Protein AF-A0A944GF96-F1 (afdb_monomer_lite)

Radius of gyration: 19.58 Å; chains: 1; bounding box: 43×41×51 Å

Sequence (207 aa):
MNHLYTIFARFFSYLFNFGPRLTFYYIVYPRFGGRKAIFRRHEEIKRYIKINFSSVLNKYKDAVYPESQSFDNRKIWVCWLQGEANMPDIVRTCYNSVKANANGREVVLITNENVEKYISIPKFIKDKVNNGKMSRTHLADYIRISLLKNYGGLWIDATVLVTDKINIDCKLPFFSIKQKPDSIHFVSQYRWAVWILGCSPQIGKIL

Secondary structure (DSSP, 8-state):
--HHHHHHHHHHHHHHHHHHHHHIIIIIGGGTSHHHHHHHHHHHHHHHHHHHTHHHHHHHHTPPPPPPPP-TTSPEEEE-TT-GGG--HHHHHHHHHHHHTSTT--EEEE-TTTGGGT-PPPHHHHHHHHTTSS-HHHHHHHHHHHHHHHH-EEEE-TT----S-----TTSSEEE-------SSSTTTTS--TTEEEEPPPSS---

Foldseek 3Di:
DDPVVVLVVVLVVCCVPPNDVLSCLVRPCCVPVPQVSLVSNLVVVVVSCCVPVVVVCVVCVPDDAPQFDFQLQFEEEEEDQQDQVPDDPLLVQQLVQCVVQQQNHHYDYDYVVCLVVQDDDDPVNVVCPVVVVDDVVNVVVVSLVRNCQAGFAKYAYSNDHHDHHPDDPRSDQKDFQADQQPGSNDSCSRGGDSNIMTGGYRDDDPD

pLDDT: mean 89.4, std 11.59, range [32.47, 98.69]

Structure (mmCIF, N/CA/C/O backbone):
data_AF-A0A944GF96-F1
#
_entry.id   AF-A0A944GF96-F1
#
loop_
_atom_site.group_PDB
_atom_site.id
_atom_site.type_symbol
_atom_site.label_atom_id
_atom_site.label_alt_id
_atom_site.label_comp_id
_atom_site.label_asym_id
_atom_site.label_entity_id
_atom_site.label_seq_id
_atom_site.pdbx_PDB_ins_code
_atom_site.Cartn_x
_atom_site.Cartn_y
_atom_site.Cartn_z
_atom_site.occupancy
_atom_site.B_iso_or_equiv
_atom_site.auth_seq_id
_atom_site.auth_comp_id
_atom_site.auth_asym_id
_atom_site.auth_atom_id
_atom_site.pdbx_PDB_model_num
ATOM 1 N N . MET A 1 1 ? -4.627 -10.769 -29.136 1.00 52.91 1 MET A N 1
ATOM 2 C CA . MET A 1 1 ? -3.526 -9.776 -29.080 1.00 52.91 1 MET A CA 1
ATOM 3 C C . MET A 1 1 ? -2.226 -10.542 -28.823 1.00 52.91 1 MET A C 1
ATOM 5 O O . MET A 1 1 ? -2.184 -11.308 -27.871 1.00 52.91 1 MET A O 1
ATOM 9 N N . ASN A 1 2 ? -1.240 -10.463 -29.721 1.00 72.00 2 ASN A N 1
ATOM 10 C CA . ASN A 1 2 ? -0.130 -11.427 -29.811 1.00 72.00 2 ASN A CA 1
ATOM 11 C C . ASN A 1 2 ? 0.907 -11.233 -28.677 1.00 72.00 2 ASN A C 1
ATOM 13 O O . ASN A 1 2 ? 1.386 -10.119 -28.483 1.00 72.00 2 ASN A O 1
ATOM 17 N N . HIS A 1 3 ? 1.268 -12.292 -27.940 1.00 69.56 3 HIS A N 1
ATOM 18 C CA . HIS A 1 3 ? 2.145 -12.240 -26.749 1.00 69.56 3 HIS A CA 1
ATOM 19 C C . HIS A 1 3 ? 3.511 -11.573 -27.014 1.00 69.56 3 HIS A C 1
ATOM 21 O O . HIS A 1 3 ? 4.062 -10.876 -26.159 1.00 69.56 3 HIS A O 1
ATOM 27 N N . LEU A 1 4 ? 4.037 -11.743 -28.229 1.00 68.81 4 LEU A N 1
ATOM 28 C CA . LEU A 1 4 ? 5.276 -11.114 -28.687 1.00 68.81 4 LEU A CA 1
ATOM 29 C C . LEU A 1 4 ? 5.153 -9.587 -28.766 1.00 68.81 4 LEU A C 1
ATOM 31 O O . LEU A 1 4 ? 6.032 -8.880 -28.276 1.00 68.81 4 LEU A O 1
ATOM 35 N N . TYR A 1 5 ? 4.041 -9.070 -29.295 1.00 73.25 5 TYR A N 1
ATOM 36 C CA . TYR A 1 5 ? 3.793 -7.628 -29.394 1.00 73.25 5 TYR A CA 1
ATOM 37 C C . TYR A 1 5 ? 3.792 -6.967 -28.011 1.00 73.25 5 TYR A C 1
ATOM 39 O O . TYR A 1 5 ? 4.415 -5.926 -27.808 1.00 73.25 5 TYR A O 1
ATOM 47 N N . THR A 1 6 ? 3.173 -7.616 -27.023 1.00 77.62 6 THR A N 1
ATOM 48 C CA . THR A 1 6 ? 3.138 -7.135 -25.637 1.00 77.62 6 THR A CA 1
ATOM 49 C C . THR A 1 6 ? 4.528 -7.082 -25.008 1.00 77.62 6 THR A C 1
ATOM 51 O O . THR A 1 6 ? 4.826 -6.155 -24.258 1.00 77.62 6 THR A O 1
ATOM 54 N N . ILE A 1 7 ? 5.406 -8.040 -25.321 1.00 78.56 7 ILE A N 1
ATOM 55 C CA . ILE A 1 7 ? 6.796 -8.035 -24.846 1.00 78.56 7 ILE A CA 1
ATOM 56 C C . ILE A 1 7 ? 7.592 -6.894 -25.484 1.00 78.56 7 ILE A C 1
ATOM 58 O O . ILE A 1 7 ? 8.290 -6.182 -24.759 1.00 78.56 7 ILE A O 1
ATOM 62 N N . PHE A 1 8 ? 7.482 -6.705 -26.802 1.00 86.38 8 PHE A N 1
ATOM 63 C CA . PHE A 1 8 ? 8.191 -5.644 -27.522 1.00 86.38 8 PHE A CA 1
ATOM 64 C C . PHE A 1 8 ? 7.747 -4.252 -27.069 1.00 86.38 8 PHE A C 1
ATOM 66 O O . PHE A 1 8 ? 8.589 -3.432 -26.703 1.00 86.38 8 PHE A O 1
ATOM 73 N N . ALA A 1 9 ? 6.437 -4.007 -26.986 1.00 87.81 9 ALA A N 1
ATOM 74 C CA . ALA A 1 9 ? 5.898 -2.746 -26.483 1.00 87.81 9 ALA A CA 1
ATOM 75 C C . ALA A 1 9 ? 6.390 -2.453 -25.055 1.00 87.81 9 ALA A C 1
ATOM 77 O O . ALA A 1 9 ? 6.833 -1.344 -24.748 1.00 87.81 9 ALA A O 1
ATOM 78 N N . ARG A 1 10 ? 6.400 -3.472 -24.184 1.00 87.56 10 ARG A N 1
ATOM 79 C CA . ARG A 1 10 ? 6.904 -3.334 -22.812 1.00 87.56 10 ARG A CA 1
ATOM 80 C C . ARG A 1 10 ? 8.409 -3.069 -22.777 1.00 87.56 10 ARG A C 1
ATOM 82 O O . ARG A 1 10 ? 8.852 -2.283 -21.947 1.00 87.56 10 ARG A O 1
ATOM 89 N N . PHE A 1 11 ? 9.189 -3.682 -23.667 1.00 92.88 11 PHE A N 1
ATOM 90 C CA . PHE A 1 11 ? 10.627 -3.432 -23.774 1.00 92.88 11 PHE A CA 1
ATOM 91 C C . PHE A 1 11 ? 10.923 -1.975 -24.125 1.00 92.88 11 PHE A C 1
ATOM 93 O O . PHE A 1 11 ? 11.641 -1.316 -23.377 1.00 92.88 11 PHE A O 1
ATOM 100 N N . PHE A 1 12 ? 10.328 -1.450 -25.199 1.00 93.69 12 PHE A N 1
ATOM 101 C CA . PHE A 1 12 ? 10.554 -0.063 -25.615 1.00 93.69 12 PHE A CA 1
ATOM 102 C C . PHE A 1 12 ? 10.031 0.944 -24.591 1.00 93.69 12 PHE A C 1
ATOM 104 O O . PHE A 1 12 ? 10.714 1.921 -24.293 1.00 93.69 12 PHE A O 1
ATOM 111 N N . SER A 1 13 ? 8.880 0.666 -23.971 1.00 90.94 13 SER A N 1
ATOM 112 C CA . SER A 1 13 ? 8.372 1.483 -22.867 1.00 90.94 13 SER A CA 1
ATOM 113 C C . SER A 1 13 ? 9.373 1.551 -21.712 1.00 90.94 13 SER A C 1
ATOM 115 O O . SER A 1 13 ? 9.634 2.632 -21.190 1.00 90.94 13 SER A O 1
ATOM 117 N N . TYR A 1 14 ? 9.951 0.424 -21.291 1.00 93.19 14 TYR A N 1
ATOM 118 C CA . TYR A 1 14 ? 10.939 0.431 -20.211 1.00 93.19 14 TYR A CA 1
ATOM 119 C C . TYR A 1 14 ? 12.246 1.097 -20.634 1.00 93.19 14 TYR A C 1
ATOM 121 O O . TYR A 1 14 ? 12.814 1.856 -19.851 1.00 93.19 14 TYR A O 1
ATOM 129 N N . LEU A 1 15 ? 12.690 0.862 -21.870 1.00 95.69 15 LEU A N 1
ATOM 130 C CA . LEU A 1 15 ? 13.901 1.464 -22.414 1.00 95.69 15 LEU A CA 1
ATOM 131 C C . LEU A 1 15 ? 13.812 2.990 -22.385 1.00 95.69 15 LEU A C 1
ATOM 133 O O . LEU A 1 15 ? 14.731 3.638 -21.893 1.00 95.69 15 LEU A O 1
ATOM 137 N N . PHE A 1 16 ? 12.685 3.537 -22.841 1.00 94.12 16 PHE A N 1
ATOM 138 C CA . PHE A 1 16 ? 12.440 4.974 -22.871 1.00 94.12 16 PHE A CA 1
ATOM 139 C C . PHE A 1 16 ? 12.355 5.590 -21.466 1.00 94.12 16 PHE A C 1
ATOM 141 O O . PHE A 1 16 ? 12.923 6.647 -21.224 1.00 94.12 16 PHE A O 1
ATOM 148 N N . ASN A 1 17 ? 11.681 4.925 -20.520 1.00 91.25 17 ASN A N 1
ATOM 149 C CA . ASN A 1 17 ? 11.436 5.493 -19.187 1.00 91.25 17 ASN A CA 1
ATOM 150 C C . ASN A 1 17 ? 12.574 5.256 -18.178 1.00 91.25 17 ASN A C 1
ATOM 152 O O . ASN A 1 17 ? 12.763 6.048 -17.257 1.00 91.25 17 ASN A O 1
ATOM 156 N N . PHE A 1 18 ? 13.318 4.156 -18.310 1.00 94.31 18 PHE A N 1
ATOM 157 C CA . PHE A 1 18 ? 14.277 3.700 -17.295 1.00 94.31 18 PHE A CA 1
ATOM 158 C C . PHE A 1 18 ? 15.693 3.459 -17.831 1.00 94.31 18 PHE A C 1
ATOM 160 O O . PHE A 1 18 ? 16.602 3.127 -17.062 1.00 94.31 18 PHE A O 1
ATOM 167 N N . GLY A 1 19 ? 15.894 3.615 -19.138 1.00 94.88 19 GLY A N 1
ATOM 168 C CA . GLY A 1 19 ? 17.176 3.423 -19.797 1.00 94.88 19 GLY A CA 1
ATOM 169 C C . GLY A 1 19 ? 17.546 1.951 -20.034 1.00 94.88 19 GLY A C 1
ATOM 170 O O . GLY A 1 19 ? 16.895 1.020 -19.536 1.00 94.88 19 GLY A O 1
ATOM 171 N N . PRO A 1 20 ? 18.625 1.711 -20.798 1.00 95.44 20 PRO A N 1
ATOM 172 C CA . PRO A 1 20 ? 18.971 0.381 -21.300 1.00 95.44 20 PRO A CA 1
ATOM 173 C C . PRO A 1 20 ? 19.364 -0.593 -20.191 1.00 95.44 20 PRO A C 1
ATOM 175 O O . PRO A 1 20 ? 18.980 -1.762 -20.224 1.00 95.44 20 PRO A O 1
ATOM 178 N N . ARG A 1 21 ? 20.078 -0.116 -19.164 1.00 94.81 21 ARG A N 1
ATOM 179 C CA . ARG A 1 21 ? 20.578 -0.974 -18.086 1.00 94.81 21 ARG A CA 1
ATOM 180 C C . ARG A 1 21 ? 19.447 -1.593 -17.266 1.00 94.81 21 ARG A C 1
ATOM 182 O O . ARG A 1 21 ? 19.406 -2.813 -17.131 1.00 94.81 21 ARG A O 1
ATOM 189 N N . LEU A 1 22 ? 18.524 -0.783 -16.733 1.00 94.94 22 LEU A N 1
ATOM 190 C CA . LEU A 1 22 ? 17.418 -1.328 -15.935 1.00 94.94 22 LEU A CA 1
ATOM 191 C C . LEU A 1 22 ? 16.506 -2.201 -16.803 1.00 94.94 22 LEU A C 1
ATOM 193 O O . LEU A 1 22 ? 16.085 -3.270 -16.368 1.00 94.94 22 LEU A O 1
ATOM 197 N N . THR A 1 23 ? 16.277 -1.795 -18.051 1.00 95.81 23 THR A N 1
ATOM 198 C CA . THR A 1 23 ? 15.483 -2.561 -19.018 1.00 95.81 23 THR A CA 1
ATOM 199 C C . THR A 1 23 ? 16.062 -3.950 -19.267 1.00 95.81 23 THR A C 1
ATOM 201 O O . THR A 1 23 ? 15.327 -4.938 -19.201 1.00 95.81 23 THR A O 1
ATOM 204 N N . PHE A 1 24 ? 17.377 -4.060 -19.470 1.00 95.19 24 PHE A N 1
ATOM 205 C CA . PHE A 1 24 ? 18.043 -5.348 -19.644 1.00 95.19 24 PHE A CA 1
ATOM 206 C C . PHE A 1 24 ? 17.831 -6.265 -18.433 1.00 95.19 24 PHE A C 1
ATOM 208 O O . PHE A 1 24 ? 17.344 -7.385 -18.584 1.00 95.19 24 PHE A O 1
ATOM 215 N N . TYR A 1 25 ? 18.126 -5.790 -17.221 1.00 95.25 25 TYR A N 1
ATOM 216 C CA . TYR A 1 25 ? 18.026 -6.623 -16.018 1.00 95.25 25 TYR A CA 1
ATOM 217 C C . TYR A 1 25 ? 16.584 -6.917 -15.582 1.00 95.25 25 TYR A C 1
ATOM 219 O O . TYR A 1 25 ? 16.346 -7.919 -14.908 1.00 95.25 25 TYR A O 1
ATOM 227 N N . TYR A 1 26 ? 15.619 -6.078 -15.962 1.00 92.31 26 TYR A N 1
ATOM 228 C CA . TYR A 1 26 ? 14.211 -6.266 -15.617 1.00 92.31 26 TYR A CA 1
ATOM 229 C C . TYR A 1 26 ? 13.452 -7.128 -16.628 1.00 92.31 26 TYR A C 1
ATOM 231 O O . TYR A 1 26 ? 12.606 -7.932 -16.240 1.00 92.31 26 TYR A O 1
ATOM 239 N N . ILE A 1 27 ? 13.731 -6.963 -17.923 1.00 91.88 27 ILE A N 1
ATOM 240 C CA . ILE A 1 27 ? 12.990 -7.627 -18.998 1.00 91.88 27 ILE A CA 1
ATOM 241 C C . ILE A 1 27 ? 13.806 -8.774 -19.587 1.00 91.88 27 ILE A C 1
ATOM 243 O O . ILE A 1 27 ? 13.294 -9.883 -19.698 1.00 91.88 27 ILE A O 1
ATOM 247 N N . VAL A 1 28 ? 15.058 -8.542 -19.968 1.00 92.44 28 VAL A N 1
ATOM 248 C CA . VAL A 1 28 ? 15.834 -9.493 -20.781 1.00 92.44 28 VAL A CA 1
ATOM 249 C C . VAL A 1 28 ? 16.464 -10.590 -19.920 1.00 92.44 28 VAL A C 1
ATOM 251 O O . VAL A 1 28 ? 16.159 -11.765 -20.112 1.00 92.44 28 VAL A O 1
ATOM 254 N N . TYR A 1 29 ? 17.270 -10.220 -18.923 1.00 94.25 29 TYR A N 1
ATOM 255 C CA . TYR A 1 29 ? 18.046 -11.159 -18.105 1.00 94.25 29 TYR A CA 1
ATOM 256 C C . TYR A 1 29 ? 17.214 -12.248 -17.392 1.00 94.25 29 TYR A C 1
ATOM 258 O O . TYR A 1 29 ? 17.667 -13.394 -17.353 1.00 94.25 29 TYR A O 1
ATOM 266 N N . PRO A 1 30 ? 15.986 -11.983 -16.887 1.00 91.50 30 PRO A N 1
ATOM 267 C CA . PRO A 1 30 ? 15.149 -13.016 -16.269 1.00 91.50 30 PRO A CA 1
ATOM 268 C C . PRO A 1 30 ? 14.782 -14.192 -17.175 1.00 91.50 30 PRO A C 1
ATOM 270 O O . PRO A 1 30 ? 14.393 -15.233 -16.658 1.00 91.50 30 PRO A O 1
ATOM 273 N N . ARG A 1 31 ? 14.918 -14.056 -18.501 1.00 89.94 31 ARG A N 1
ATOM 274 C CA . ARG A 1 31 ? 14.595 -15.128 -19.453 1.00 89.94 31 ARG A CA 1
ATOM 275 C C . ARG A 1 31 ? 15.637 -16.246 -19.510 1.00 89.94 31 ARG A C 1
ATOM 277 O O . ARG A 1 31 ? 15.301 -17.340 -19.936 1.00 89.94 31 ARG A O 1
ATOM 284 N N . PHE A 1 32 ? 16.875 -15.985 -19.087 1.00 92.75 32 PHE A N 1
ATOM 285 C CA . PHE A 1 32 ? 17.972 -16.963 -19.155 1.00 92.75 32 PHE A CA 1
ATOM 286 C C . PHE A 1 32 ? 18.889 -16.973 -17.920 1.00 92.75 32 PHE A C 1
ATOM 288 O O . PHE A 1 32 ? 19.693 -17.882 -17.757 1.00 92.75 32 PHE A O 1
ATOM 295 N N . GLY A 1 33 ? 18.788 -15.996 -17.012 1.00 87.06 33 GLY A N 1
ATOM 296 C CA . GLY A 1 33 ? 19.681 -15.879 -15.850 1.00 87.06 33 GLY A CA 1
ATOM 297 C C . GLY A 1 33 ? 19.268 -16.674 -14.602 1.00 87.06 33 GLY A C 1
ATOM 298 O O . GLY A 1 33 ? 19.908 -16.533 -13.554 1.00 87.06 33 GLY A O 1
ATOM 299 N N . GLY A 1 34 ? 18.198 -17.475 -14.671 1.00 88.19 34 GLY A N 1
ATOM 300 C CA . GLY A 1 34 ? 17.719 -18.319 -13.568 1.00 88.19 34 GLY A CA 1
ATOM 301 C C . GLY A 1 34 ? 17.540 -17.561 -12.243 1.00 88.19 34 GLY A C 1
ATOM 302 O O . GLY A 1 34 ? 17.124 -16.402 -12.217 1.00 88.19 34 GLY A O 1
ATOM 303 N N . ARG A 1 35 ? 17.905 -18.186 -11.112 1.00 85.38 35 ARG A N 1
ATOM 304 C CA . ARG A 1 35 ? 17.803 -17.556 -9.775 1.00 85.38 35 ARG A CA 1
ATOM 305 C C . ARG A 1 35 ? 18.656 -16.286 -9.635 1.00 85.38 35 ARG A C 1
ATOM 307 O O . ARG A 1 35 ? 18.234 -15.340 -8.970 1.00 85.38 35 ARG A O 1
ATOM 314 N N . LYS A 1 36 ? 19.826 -16.223 -10.290 1.00 89.88 36 LYS A N 1
ATOM 315 C CA . LYS A 1 36 ? 20.711 -15.040 -10.259 1.00 89.88 36 LYS A CA 1
ATOM 316 C C . LYS A 1 36 ? 20.029 -13.810 -10.869 1.00 89.88 36 LYS A C 1
ATOM 318 O O . LYS A 1 36 ? 20.278 -12.693 -10.412 1.00 89.88 36 LYS A O 1
ATOM 323 N N . ALA A 1 37 ? 19.130 -13.998 -11.838 1.00 92.12 37 ALA A N 1
ATOM 324 C CA . ALA A 1 37 ? 18.389 -12.899 -12.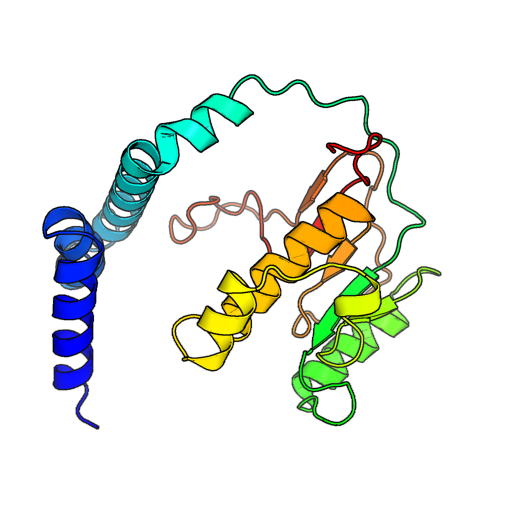448 1.00 92.12 37 ALA A CA 1
ATOM 325 C C . ALA A 1 37 ? 17.464 -12.166 -11.484 1.00 92.12 37 ALA A C 1
ATOM 327 O O . ALA A 1 37 ? 17.389 -10.941 -11.539 1.00 92.12 37 ALA A O 1
ATOM 328 N N . ILE A 1 38 ? 16.823 -12.882 -10.561 1.00 89.50 38 ILE A N 1
ATOM 329 C CA . ILE A 1 38 ? 15.947 -12.272 -9.554 1.00 89.50 38 ILE A CA 1
ATOM 330 C C . ILE A 1 38 ? 16.758 -11.327 -8.662 1.00 89.50 38 ILE A C 1
ATOM 332 O O . ILE A 1 38 ? 16.383 -10.169 -8.481 1.00 89.50 38 ILE A O 1
ATOM 336 N N . PHE A 1 39 ? 17.909 -11.796 -8.172 1.00 89.88 39 PHE A N 1
ATOM 337 C CA . PHE A 1 39 ? 18.800 -10.991 -7.341 1.00 89.88 39 PHE A CA 1
ATOM 338 C C . PHE A 1 39 ? 19.315 -9.754 -8.088 1.00 89.88 39 PHE A C 1
ATOM 340 O O . PHE A 1 39 ? 19.181 -8.635 -7.598 1.00 89.88 39 PHE A O 1
ATOM 347 N N . ARG A 1 40 ? 19.840 -9.932 -9.309 1.00 92.69 40 ARG A N 1
ATOM 348 C CA . ARG A 1 40 ? 20.354 -8.814 -10.118 1.00 92.69 40 ARG A CA 1
ATOM 349 C C . ARG A 1 40 ? 19.270 -7.798 -10.461 1.00 92.69 40 ARG A C 1
ATOM 351 O O . ARG A 1 40 ? 19.526 -6.602 -10.374 1.00 92.69 40 ARG A O 1
ATOM 358 N N . ARG A 1 41 ? 18.053 -8.250 -10.777 1.00 92.94 41 ARG A N 1
ATOM 359 C CA . ARG A 1 41 ? 16.900 -7.367 -10.986 1.00 92.94 41 ARG A CA 1
ATOM 360 C C . ARG A 1 41 ? 16.644 -6.500 -9.754 1.00 92.94 41 ARG A C 1
ATOM 362 O O . ARG A 1 41 ? 16.478 -5.293 -9.894 1.00 92.94 41 ARG A O 1
ATOM 369 N N . HIS A 1 42 ? 16.625 -7.090 -8.557 1.00 92.19 42 HIS A N 1
ATOM 370 C CA . HIS A 1 42 ? 16.413 -6.334 -7.320 1.00 92.19 42 HIS A CA 1
ATOM 371 C C . HIS A 1 42 ? 17.529 -5.319 -7.060 1.00 92.19 42 HIS A C 1
ATOM 373 O O . HIS A 1 42 ? 17.231 -4.176 -6.720 1.00 92.19 42 HIS A O 1
ATOM 379 N N . GLU A 1 43 ? 18.789 -5.698 -7.266 1.00 93.19 43 GLU A N 1
ATOM 380 C CA . GLU A 1 43 ? 19.924 -4.786 -7.092 1.00 93.19 43 GLU A CA 1
ATOM 381 C C . GLU A 1 43 ? 19.883 -3.605 -8.069 1.00 93.19 43 GLU A C 1
ATOM 383 O O . GLU A 1 43 ? 20.117 -2.468 -7.667 1.00 93.19 43 GLU A O 1
ATOM 388 N N . GLU A 1 44 ? 19.499 -3.827 -9.325 1.00 94.94 44 GLU A N 1
ATOM 389 C CA . GLU A 1 44 ? 19.397 -2.744 -10.309 1.00 94.94 44 GLU A CA 1
ATOM 390 C C . GLU A 1 44 ? 18.209 -1.815 -10.057 1.00 94.94 44 GLU A C 1
ATOM 392 O O . GLU A 1 44 ? 18.349 -0.604 -10.227 1.00 94.94 44 GLU A O 1
ATOM 397 N N . ILE A 1 45 ? 17.072 -2.338 -9.582 1.00 93.50 45 ILE A N 1
ATOM 398 C CA . ILE A 1 45 ? 15.953 -1.499 -9.126 1.00 93.50 45 ILE A CA 1
ATOM 399 C C . ILE A 1 45 ? 16.400 -0.637 -7.941 1.00 93.50 45 ILE A C 1
ATOM 401 O O . ILE A 1 45 ? 16.197 0.576 -7.954 1.00 93.50 45 ILE A O 1
ATOM 405 N N . LYS A 1 46 ? 17.062 -1.228 -6.934 1.00 93.06 46 LYS A N 1
ATOM 406 C CA . LYS A 1 46 ? 17.594 -0.473 -5.787 1.00 93.06 46 LYS A CA 1
ATOM 407 C C . LYS A 1 46 ? 18.594 0.588 -6.234 1.00 93.06 46 LYS A C 1
ATOM 409 O O . LYS A 1 46 ? 18.533 1.712 -5.747 1.00 93.06 46 LYS A O 1
ATOM 414 N N . ARG A 1 47 ? 19.500 0.254 -7.158 1.00 94.81 47 ARG A N 1
ATOM 415 C CA . ARG A 1 47 ? 20.476 1.195 -7.725 1.00 94.81 47 ARG A CA 1
ATOM 416 C C . ARG A 1 47 ? 19.775 2.359 -8.421 1.00 94.81 47 ARG A C 1
ATOM 418 O O . ARG A 1 47 ? 20.120 3.507 -8.162 1.00 94.81 47 ARG A O 1
ATOM 425 N N . TYR A 1 48 ? 18.780 2.071 -9.261 1.00 95.12 48 TYR A N 1
ATOM 426 C CA . TYR A 1 48 ? 17.980 3.093 -9.934 1.00 95.12 48 TYR A CA 1
ATOM 427 C C . TYR A 1 48 ? 17.293 4.017 -8.923 1.00 95.12 48 TYR A C 1
ATOM 429 O O . TYR A 1 48 ? 17.397 5.234 -9.054 1.00 95.12 48 TYR A O 1
ATOM 437 N N . ILE A 1 49 ? 16.656 3.457 -7.887 1.00 93.38 49 ILE A N 1
ATOM 438 C CA . ILE A 1 49 ? 15.999 4.247 -6.838 1.00 93.38 49 ILE A CA 1
ATOM 439 C C . ILE A 1 49 ? 17.018 5.122 -6.098 1.00 93.38 49 ILE A C 1
ATOM 441 O O . ILE A 1 49 ? 16.791 6.316 -5.938 1.00 93.38 49 ILE A O 1
ATOM 445 N N . LYS A 1 50 ? 18.166 4.558 -5.701 1.00 93.69 50 LYS A N 1
ATOM 446 C CA . LYS A 1 50 ? 19.227 5.292 -4.994 1.00 93.69 50 LYS A CA 1
ATOM 447 C C . LYS A 1 50 ? 19.751 6.492 -5.774 1.00 93.69 50 LYS A C 1
ATOM 449 O O . LYS A 1 50 ? 20.033 7.512 -5.164 1.00 93.69 50 LYS A O 1
ATOM 454 N N . ILE A 1 51 ? 19.886 6.369 -7.093 1.00 94.25 51 ILE A N 1
ATOM 455 C CA . ILE A 1 51 ? 20.400 7.447 -7.946 1.00 94.25 51 ILE A CA 1
ATOM 456 C C . ILE A 1 51 ? 19.327 8.515 -8.175 1.00 94.25 51 ILE A C 1
ATOM 458 O O . ILE A 1 51 ? 19.584 9.693 -7.957 1.00 94.25 51 ILE A O 1
ATOM 462 N N . ASN A 1 52 ? 18.124 8.107 -8.588 1.00 95.06 52 ASN A N 1
ATOM 463 C CA . ASN A 1 52 ? 17.088 9.043 -9.040 1.00 95.06 52 ASN A CA 1
ATOM 464 C C . ASN A 1 52 ? 16.279 9.667 -7.894 1.00 95.06 52 ASN A C 1
ATOM 466 O O . ASN A 1 52 ? 15.665 10.712 -8.077 1.00 95.06 52 ASN A O 1
ATOM 470 N N . PHE A 1 53 ? 16.272 9.041 -6.715 1.00 94.62 53 PHE A N 1
ATOM 471 C CA . PHE A 1 53 ? 15.536 9.504 -5.533 1.00 94.62 53 PHE A CA 1
ATOM 472 C C . PHE A 1 53 ? 16.469 9.731 -4.334 1.00 94.62 53 PHE A C 1
ATOM 474 O O . PHE A 1 53 ? 16.038 9.664 -3.183 1.00 94.62 53 PHE A O 1
ATOM 481 N N . SER A 1 54 ? 17.752 10.004 -4.596 1.00 94.31 54 SER A N 1
ATOM 482 C CA . SER A 1 54 ? 18.782 10.242 -3.575 1.00 94.31 54 SER A CA 1
ATOM 483 C C . SER A 1 54 ? 18.388 11.336 -2.584 1.00 94.31 54 SER A C 1
ATOM 485 O O . SER A 1 54 ? 18.561 11.157 -1.383 1.00 94.31 54 SER A O 1
ATOM 487 N N . SER A 1 55 ? 17.792 12.432 -3.062 1.00 93.12 55 SER A N 1
ATOM 488 C CA . SER A 1 55 ? 17.326 13.544 -2.226 1.00 93.12 55 SER A CA 1
ATOM 489 C C . SER A 1 55 ? 16.294 13.100 -1.187 1.00 93.12 55 SER A C 1
ATOM 491 O O . SER A 1 55 ? 16.410 13.440 -0.011 1.00 93.12 55 SER A O 1
ATOM 493 N N . VAL A 1 56 ? 15.320 12.285 -1.598 1.00 91.56 56 VAL A N 1
ATOM 494 C CA . VAL A 1 56 ? 14.304 11.717 -0.705 1.00 91.56 56 VAL A CA 1
ATOM 495 C C . VAL A 1 56 ? 14.954 10.761 0.288 1.00 91.56 56 VAL A C 1
ATOM 497 O O . VAL A 1 56 ? 14.697 10.860 1.482 1.00 91.56 56 VAL A O 1
ATOM 500 N N . LEU A 1 57 ? 15.826 9.863 -0.175 1.00 90.38 57 LEU A N 1
ATOM 501 C CA . LEU A 1 57 ? 16.501 8.914 0.712 1.00 90.38 57 LEU A CA 1
ATOM 502 C C . LEU A 1 57 ? 17.357 9.626 1.763 1.00 90.38 57 LEU A C 1
ATOM 504 O O . LEU A 1 57 ? 17.284 9.273 2.933 1.00 90.38 57 LEU A O 1
ATOM 508 N N . ASN A 1 58 ? 18.111 10.651 1.364 1.00 90.75 58 ASN A N 1
ATOM 509 C CA . ASN A 1 58 ? 18.942 11.437 2.272 1.00 90.75 58 ASN A CA 1
ATOM 510 C C . ASN A 1 58 ? 18.095 12.195 3.299 1.00 90.75 58 ASN A C 1
ATOM 512 O O . ASN A 1 58 ? 18.454 12.216 4.469 1.00 90.75 58 ASN A O 1
ATOM 516 N N . LYS A 1 59 ? 16.936 12.735 2.895 1.00 89.69 59 LYS A N 1
ATOM 517 C CA . LYS A 1 59 ? 16.002 13.410 3.809 1.00 89.69 59 LYS A CA 1
ATOM 518 C C . LYS A 1 59 ? 15.538 12.508 4.960 1.00 89.69 59 LYS A C 1
ATOM 520 O O . LYS A 1 59 ? 15.328 13.000 6.061 1.00 89.69 59 LYS A O 1
ATOM 525 N N . TYR A 1 60 ? 15.347 11.214 4.702 1.00 86.62 60 TYR A N 1
ATOM 526 C CA . TYR A 1 60 ? 14.810 10.266 5.688 1.00 86.62 60 TYR A CA 1
ATOM 527 C C . TYR A 1 60 ? 15.862 9.327 6.296 1.00 86.62 60 TYR A C 1
ATOM 529 O O . TYR A 1 60 ? 15.510 8.512 7.146 1.00 86.62 60 TYR A O 1
ATOM 537 N N . LYS A 1 61 ? 17.132 9.422 5.880 1.00 86.00 61 LYS A N 1
ATOM 538 C CA . LYS A 1 61 ? 18.214 8.532 6.331 1.00 86.00 61 LYS A CA 1
ATOM 539 C C . LYS A 1 61 ? 18.461 8.641 7.835 1.00 86.00 61 LYS A C 1
ATOM 541 O O . LYS A 1 61 ? 18.580 7.617 8.498 1.00 86.00 61 LYS A O 1
ATOM 546 N N . ASP A 1 62 ? 18.475 9.872 8.334 1.00 83.88 62 ASP A N 1
ATOM 547 C CA . ASP A 1 62 ? 18.780 10.209 9.728 1.00 83.88 62 ASP A CA 1
ATOM 548 C C . ASP A 1 62 ? 17.540 10.780 10.443 1.00 83.88 62 ASP A C 1
ATOM 550 O O . ASP A 1 62 ? 17.641 11.539 11.405 1.00 83.88 62 ASP A O 1
ATOM 554 N N . ALA A 1 63 ? 16.343 10.452 9.941 1.00 79.31 63 ALA A N 1
ATOM 555 C CA . ALA A 1 63 ? 15.098 10.917 10.534 1.00 79.31 63 ALA A CA 1
ATOM 556 C C . ALA A 1 63 ? 14.925 10.322 11.937 1.00 79.31 63 ALA A C 1
ATOM 558 O O . ALA A 1 63 ? 14.849 9.104 12.107 1.00 79.31 63 ALA A O 1
ATOM 559 N N . VAL A 1 64 ? 14.826 11.202 12.931 1.00 74.75 64 VAL A N 1
ATOM 560 C CA . VAL A 1 64 ? 14.453 10.837 14.296 1.00 74.75 64 VAL A CA 1
ATOM 561 C C . VAL A 1 64 ? 12.935 10.793 14.366 1.00 74.75 64 VAL A C 1
ATOM 563 O O . VAL A 1 64 ? 12.257 11.767 14.032 1.00 74.75 64 VAL A O 1
ATOM 566 N N . TYR A 1 65 ? 12.399 9.653 14.782 1.00 69.06 65 TYR A N 1
ATOM 567 C CA . TYR A 1 65 ? 10.965 9.480 14.961 1.00 69.06 65 TYR A CA 1
ATOM 568 C C . TYR A 1 65 ? 10.626 9.684 16.438 1.00 69.06 65 TYR A C 1
ATOM 570 O O . TYR A 1 65 ? 11.325 9.128 17.288 1.00 69.06 65 TYR A O 1
ATOM 578 N N . PRO A 1 66 ? 9.591 10.479 16.758 1.00 65.56 66 PRO A N 1
ATOM 579 C CA . PRO A 1 66 ? 9.141 10.621 18.134 1.00 65.56 66 PRO A CA 1
ATOM 580 C C . PRO A 1 66 ? 8.695 9.266 18.684 1.00 65.56 66 PRO A C 1
ATOM 582 O O . PRO A 1 66 ? 8.325 8.367 17.920 1.00 65.56 66 PRO A O 1
ATOM 585 N N . GLU A 1 67 ? 8.687 9.141 20.010 1.00 66.38 67 GLU A N 1
ATOM 586 C CA . GLU A 1 67 ? 8.049 8.000 20.654 1.00 66.38 67 GLU A CA 1
ATOM 587 C C . GLU A 1 67 ? 6.612 7.870 20.154 1.00 66.38 67 GLU A C 1
ATOM 589 O O . GLU A 1 67 ? 5.806 8.805 20.173 1.00 66.38 67 GLU A O 1
ATOM 594 N N . SER A 1 68 ? 6.310 6.693 19.632 1.00 63.72 68 SER A N 1
ATOM 595 C CA . SER A 1 68 ? 5.025 6.422 19.030 1.00 63.72 68 SER A CA 1
ATOM 596 C C . SER A 1 68 ? 4.036 5.954 20.076 1.00 63.72 68 SER A C 1
ATOM 598 O O . SER A 1 68 ? 4.280 4.977 20.782 1.00 63.72 68 SER A O 1
ATOM 600 N N . GLN A 1 69 ? 2.875 6.596 20.110 1.00 66.44 69 GLN A N 1
ATOM 601 C CA . GLN A 1 69 ? 1.735 6.081 20.857 1.00 66.44 69 GLN A CA 1
ATOM 602 C C . GLN A 1 69 ? 1.233 4.775 20.251 1.00 66.44 69 GLN A C 1
ATOM 604 O O . GLN A 1 69 ? 1.392 4.538 19.059 1.00 66.44 69 GLN A O 1
ATOM 609 N N . SER A 1 70 ? 0.551 3.953 21.039 1.00 70.06 70 SER A N 1
ATOM 610 C CA . SER A 1 70 ? -0.132 2.784 20.495 1.00 70.06 70 SER A CA 1
ATOM 611 C C . SER A 1 70 ? -1.248 3.170 19.510 1.00 70.06 70 SER A C 1
ATOM 613 O O . SER A 1 70 ? -1.905 4.200 19.675 1.00 70.06 70 SER A O 1
ATOM 615 N N . PHE A 1 71 ? -1.497 2.335 18.496 1.00 74.19 71 PHE A N 1
ATOM 616 C CA . PHE A 1 71 ? -2.633 2.492 17.573 1.00 74.19 71 PHE A CA 1
ATOM 617 C C . PHE A 1 71 ? -3.770 1.478 17.802 1.00 74.19 71 PHE A C 1
ATOM 619 O O . PHE A 1 71 ? -4.607 1.296 16.920 1.00 74.19 71 PHE A O 1
ATOM 626 N N . ASP A 1 72 ? -3.845 0.854 18.982 1.00 67.44 72 ASP A N 1
ATOM 627 C CA . ASP A 1 72 ? -4.747 -0.283 19.240 1.00 67.44 72 ASP A CA 1
ATOM 628 C C . ASP A 1 72 ? -6.235 0.034 19.023 1.00 67.44 72 ASP A C 1
ATOM 630 O O . ASP A 1 72 ? -6.953 -0.724 18.379 1.00 67.44 72 ASP A O 1
ATOM 634 N N . ASN A 1 73 ? -6.674 1.227 19.432 1.00 68.75 73 ASN A N 1
ATOM 635 C CA . ASN A 1 73 ? -8.072 1.670 19.322 1.00 68.75 73 ASN A CA 1
ATOM 636 C C . ASN A 1 73 ? -8.372 2.463 18.037 1.00 68.75 73 ASN A C 1
ATOM 638 O O . ASN A 1 73 ? -9.320 3.248 17.983 1.00 68.75 73 ASN A O 1
ATOM 642 N N . ARG A 1 74 ? -7.524 2.350 17.011 1.00 82.75 74 ARG A N 1
ATOM 643 C CA . ARG A 1 74 ? -7.664 3.123 15.768 1.00 82.75 74 ARG A CA 1
ATOM 644 C C . ARG A 1 74 ? -8.416 2.336 14.691 1.00 82.75 74 ARG A C 1
ATOM 646 O O . ARG A 1 74 ? -8.591 1.123 14.769 1.00 82.75 74 ARG A O 1
ATOM 653 N N . LYS A 1 75 ? -8.866 3.078 13.677 1.00 93.25 75 LYS A N 1
ATOM 654 C CA . LYS A 1 75 ? -9.649 2.580 12.540 1.00 93.25 75 LYS A CA 1
ATOM 655 C C . LYS A 1 75 ? -8.912 1.483 11.769 1.00 93.25 75 LYS A C 1
ATOM 657 O O . LYS A 1 75 ? -7.685 1.516 11.640 1.00 93.25 75 LYS A O 1
ATOM 662 N N . ILE A 1 76 ? -9.691 0.573 11.195 1.00 96.38 76 ILE A N 1
ATOM 663 C CA . ILE A 1 76 ? -9.252 -0.339 10.143 1.00 96.38 76 ILE A CA 1
ATOM 664 C C . ILE A 1 76 ? -9.701 0.244 8.804 1.00 96.38 76 ILE A C 1
ATOM 666 O O . ILE A 1 76 ? -10.890 0.435 8.566 1.00 96.38 76 ILE A O 1
ATOM 670 N N . TRP A 1 77 ? -8.752 0.530 7.928 1.00 98.00 77 TRP A N 1
ATOM 671 C CA . TRP A 1 77 ? -8.972 1.063 6.596 1.00 98.00 77 TRP A CA 1
ATOM 672 C C . TRP A 1 77 ? -8.988 -0.074 5.582 1.00 98.00 77 TRP A C 1
ATOM 674 O O . TRP A 1 77 ? -8.023 -0.832 5.471 1.00 98.00 77 TRP A O 1
ATOM 684 N N . VAL A 1 78 ? -10.064 -0.149 4.806 1.00 98.50 78 VAL A N 1
ATOM 685 C CA . VAL A 1 78 ? -10.171 -1.008 3.623 1.00 98.50 78 VAL A CA 1
ATOM 686 C C . VAL A 1 78 ? -10.495 -0.112 2.437 1.00 98.50 78 VAL A C 1
ATOM 688 O O . VAL A 1 78 ? -11.261 0.835 2.576 1.00 98.50 78 VAL A O 1
ATOM 691 N N . CYS A 1 79 ? -9.930 -0.374 1.262 1.00 98.44 79 CYS A N 1
ATOM 692 C CA . CYS A 1 79 ? -10.180 0.445 0.077 1.00 98.44 79 CYS A CA 1
ATOM 693 C C . CYS A 1 79 ? -10.796 -0.377 -1.048 1.00 98.44 79 CYS A C 1
ATOM 695 O O . CYS A 1 79 ? -10.199 -1.336 -1.540 1.00 98.44 79 CYS A O 1
ATOM 697 N N . TRP A 1 80 ? -11.974 0.055 -1.491 1.00 98.25 80 TRP A N 1
ATOM 698 C CA . TRP A 1 80 ? -12.580 -0.386 -2.735 1.00 98.25 80 TRP A CA 1
ATOM 699 C C . TRP A 1 80 ? -13.221 0.820 -3.406 1.00 98.25 80 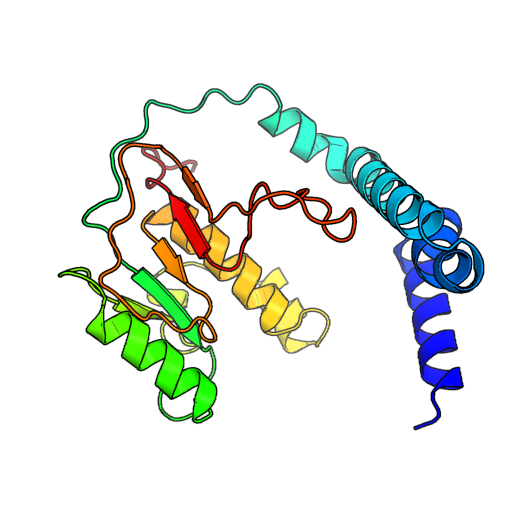TRP A C 1
ATOM 701 O O . TRP A 1 80 ? -14.363 1.193 -3.139 1.00 98.25 80 TRP A O 1
ATOM 711 N N . LEU A 1 81 ? -12.449 1.457 -4.286 1.00 97.19 81 LEU A N 1
ATOM 712 C CA . LEU A 1 81 ? -12.789 2.753 -4.870 1.00 97.19 81 LEU A CA 1
ATOM 713 C C . LEU A 1 81 ? -14.127 2.764 -5.628 1.00 97.19 81 LEU A C 1
ATOM 715 O O . LEU A 1 81 ? -14.715 3.823 -5.813 1.00 97.19 81 LEU A O 1
ATOM 719 N N . GLN A 1 82 ? -14.589 1.604 -6.098 1.00 96.81 82 GLN A N 1
ATOM 720 C CA . GLN A 1 82 ? -15.848 1.433 -6.824 1.00 96.81 82 GLN A CA 1
ATOM 721 C C . GLN A 1 82 ? -17.075 1.412 -5.891 1.00 96.81 82 GLN A C 1
ATOM 723 O O . GLN A 1 82 ? -18.194 1.411 -6.389 1.00 96.81 82 GLN A O 1
ATOM 728 N N . GLY A 1 83 ? -16.884 1.377 -4.568 1.00 97.56 83 GLY A N 1
ATOM 729 C CA . GLY A 1 83 ? -17.967 1.293 -3.585 1.00 97.56 83 GLY A CA 1
ATOM 730 C C . GLY A 1 83 ? -18.402 -0.139 -3.261 1.00 97.56 83 GLY A C 1
ATOM 731 O O . GLY A 1 83 ? -18.223 -1.058 -4.061 1.00 97.56 83 GLY A O 1
ATOM 732 N N . GLU A 1 84 ? -18.975 -0.338 -2.070 1.00 97.44 84 GLU A N 1
ATOM 733 C CA . GLU A 1 84 ? -19.349 -1.662 -1.536 1.00 97.44 84 GLU A CA 1
ATOM 734 C C . GLU A 1 84 ? -20.329 -2.423 -2.440 1.00 97.44 84 GLU A C 1
ATOM 736 O O . GLU A 1 84 ? -20.221 -3.640 -2.595 1.00 97.44 84 GLU A O 1
ATOM 741 N N . ALA A 1 85 ? -21.263 -1.717 -3.085 1.00 97.69 85 ALA A N 1
ATOM 742 C CA . ALA A 1 85 ? -22.220 -2.319 -4.013 1.00 97.69 85 ALA A CA 1
ATOM 743 C C . ALA A 1 85 ? -21.517 -3.030 -5.184 1.00 97.69 85 ALA A C 1
ATOM 745 O O . ALA A 1 85 ? -21.924 -4.120 -5.572 1.00 97.69 85 ALA A O 1
ATOM 746 N N . ASN A 1 86 ? -20.395 -2.481 -5.656 1.00 97.75 86 ASN A N 1
ATOM 747 C CA . ASN A 1 86 ? -19.638 -2.973 -6.808 1.00 97.75 86 ASN A CA 1
ATOM 748 C C . ASN A 1 86 ? -18.486 -3.922 -6.428 1.00 97.75 86 ASN A C 1
ATOM 750 O O . ASN A 1 86 ? -17.560 -4.127 -7.218 1.00 97.75 86 ASN A O 1
ATOM 754 N N . MET A 1 87 ? -18.463 -4.455 -5.204 1.00 97.88 87 MET A N 1
ATOM 755 C CA . MET A 1 87 ? -17.498 -5.489 -4.824 1.00 97.88 87 MET A CA 1
ATOM 756 C C . MET A 1 87 ? -17.866 -6.834 -5.470 1.00 97.88 87 MET A C 1
ATOM 758 O O . MET A 1 87 ? -18.993 -7.297 -5.274 1.00 97.88 87 MET A O 1
ATOM 762 N N . PRO A 1 88 ? -16.921 -7.501 -6.161 1.00 98.31 88 PRO A N 1
ATOM 763 C CA . PRO A 1 88 ? -17.042 -8.918 -6.489 1.00 98.31 88 PRO A CA 1
ATOM 764 C C . PRO A 1 88 ? -17.185 -9.765 -5.221 1.00 98.31 88 PRO A C 1
ATOM 766 O O . PRO A 1 88 ? -16.678 -9.377 -4.164 1.00 98.31 88 PRO A O 1
ATOM 769 N N . ASP A 1 89 ? -17.782 -10.951 -5.332 1.00 98.25 89 ASP A N 1
ATOM 770 C CA . ASP A 1 89 ? -18.087 -11.813 -4.178 1.00 98.25 89 ASP A CA 1
ATOM 771 C C . ASP A 1 89 ? -16.864 -12.131 -3.316 1.00 98.25 89 ASP A C 1
ATOM 773 O O . ASP A 1 89 ? -16.939 -12.084 -2.088 1.00 98.25 89 ASP A O 1
ATOM 777 N N . ILE A 1 90 ? -15.708 -12.371 -3.943 1.00 98.19 90 ILE A N 1
ATOM 778 C CA . ILE A 1 90 ? -14.461 -12.629 -3.215 1.00 98.19 90 ILE A CA 1
ATOM 779 C C . ILE A 1 90 ? -14.032 -11.424 -2.365 1.00 98.19 90 ILE A C 1
ATOM 781 O O . ILE A 1 90 ? -13.674 -11.581 -1.201 1.00 98.19 90 ILE A O 1
ATOM 785 N N . VAL A 1 91 ? -14.141 -10.208 -2.906 1.00 98.38 91 VAL A N 1
ATOM 786 C CA . VAL A 1 91 ? -13.788 -8.968 -2.198 1.00 98.38 91 VAL A CA 1
ATOM 787 C C . VAL A 1 91 ? -14.796 -8.693 -1.087 1.00 98.38 91 VAL A C 1
ATOM 789 O O . VAL A 1 91 ? -14.410 -8.352 0.026 1.00 98.38 91 VAL A O 1
ATOM 792 N N . ARG A 1 92 ? -16.090 -8.895 -1.360 1.00 98.62 92 ARG A N 1
ATOM 793 C CA . ARG A 1 92 ? -17.162 -8.734 -0.370 1.00 98.62 92 ARG A CA 1
ATOM 794 C C . ARG A 1 92 ? -16.995 -9.704 0.799 1.00 98.62 92 ARG A C 1
ATOM 796 O O . ARG A 1 92 ? -17.155 -9.306 1.950 1.00 98.62 92 ARG A O 1
ATOM 803 N N . THR A 1 93 ? -16.624 -10.950 0.512 1.00 98.56 93 THR A N 1
ATOM 804 C CA . THR A 1 93 ? -16.345 -11.984 1.519 1.00 98.56 93 THR A CA 1
ATOM 805 C C . THR A 1 93 ? -15.175 -11.575 2.408 1.00 98.56 93 THR A C 1
ATOM 807 O O . THR A 1 93 ? -15.305 -11.563 3.632 1.00 98.56 93 THR A O 1
ATOM 810 N N . CYS A 1 94 ? -14.062 -11.151 1.806 1.00 98.69 94 CYS A N 1
ATOM 811 C CA . CYS A 1 94 ? -12.910 -10.629 2.535 1.00 98.69 94 CYS A CA 1
ATOM 812 C C . CYS A 1 94 ? -13.280 -9.404 3.387 1.00 98.69 94 CYS A C 1
ATOM 814 O O . CYS A 1 94 ? -13.003 -9.385 4.586 1.00 98.69 94 CYS A O 1
ATOM 816 N N . TYR A 1 95 ? -13.990 -8.424 2.826 1.00 98.69 95 TYR A N 1
ATOM 817 C CA . TYR A 1 95 ? -14.421 -7.231 3.558 1.00 98.69 95 TYR A CA 1
ATOM 818 C C . TYR A 1 95 ? -15.331 -7.562 4.752 1.00 98.69 95 TYR A C 1
ATOM 820 O O . TYR A 1 95 ? -15.129 -7.048 5.854 1.00 98.69 95 TYR A O 1
ATOM 828 N N . ASN A 1 96 ? -16.294 -8.468 4.575 1.00 98.56 96 ASN A N 1
ATOM 829 C CA . ASN A 1 96 ? -17.154 -8.933 5.663 1.00 98.56 96 ASN A CA 1
ATOM 830 C C . ASN A 1 96 ? -16.362 -9.674 6.745 1.00 98.56 96 ASN A C 1
ATOM 832 O O . ASN A 1 96 ? -16.636 -9.485 7.928 1.00 98.56 96 ASN A O 1
ATOM 836 N N . SER A 1 97 ? -15.347 -10.452 6.361 1.00 98.56 97 SER A N 1
ATOM 837 C CA . SER A 1 97 ? -14.463 -11.130 7.313 1.00 98.56 97 SER A CA 1
ATOM 838 C C . SER A 1 97 ? -13.655 -10.140 8.162 1.00 98.56 97 SER A C 1
ATOM 840 O O . SER A 1 97 ? -13.500 -10.348 9.363 1.00 98.56 97 SER A O 1
ATOM 842 N N . VAL A 1 98 ? -13.223 -9.012 7.579 1.00 98.31 98 VAL A N 1
ATOM 843 C CA . VAL A 1 98 ? -12.573 -7.920 8.320 1.00 98.31 98 VAL A CA 1
ATOM 844 C C . VAL A 1 98 ? -13.551 -7.298 9.318 1.00 98.31 98 VAL A C 1
ATOM 846 O O . VAL A 1 98 ? -13.198 -7.141 10.484 1.00 98.31 98 VAL A O 1
ATOM 849 N N . LYS A 1 99 ? -14.788 -6.989 8.895 1.00 98.06 99 LYS A N 1
ATOM 850 C CA . LYS A 1 99 ? -15.837 -6.443 9.780 1.00 98.06 99 LYS A CA 1
ATOM 851 C C . LYS A 1 99 ? -16.139 -7.375 10.956 1.00 98.06 99 LYS A C 1
ATOM 853 O O . LYS A 1 99 ? -16.151 -6.923 12.097 1.00 98.06 99 LYS A O 1
ATOM 858 N N . ALA A 1 100 ? -16.329 -8.666 10.690 1.00 98.12 100 ALA A N 1
ATOM 859 C CA . ALA A 1 100 ? -16.644 -9.666 11.711 1.00 98.12 100 ALA A CA 1
ATOM 860 C C . ALA A 1 100 ? -15.530 -9.820 12.760 1.00 98.12 100 ALA A C 1
ATOM 862 O O . ALA A 1 100 ? -15.804 -10.081 13.929 1.00 98.12 100 ALA A O 1
ATOM 863 N N . ASN A 1 101 ? -14.277 -9.613 12.352 1.00 97.38 101 ASN A N 1
ATOM 864 C CA . ASN A 1 101 ? -13.099 -9.830 13.186 1.00 97.38 101 ASN A CA 1
ATOM 865 C C . ASN A 1 101 ? -12.417 -8.535 13.651 1.00 97.38 101 ASN A C 1
ATOM 867 O O . ASN A 1 101 ? -11.312 -8.579 14.192 1.00 97.38 101 ASN A O 1
ATOM 871 N N . ALA A 1 102 ? -13.060 -7.376 13.489 1.00 94.81 102 ALA A N 1
ATOM 872 C CA . ALA A 1 102 ? -12.475 -6.072 13.808 1.00 94.81 102 ALA A CA 1
ATOM 873 C C . ALA A 1 102 ? -12.135 -5.884 15.300 1.00 94.81 102 ALA A C 1
ATOM 875 O O . ALA A 1 102 ? -11.353 -4.997 15.648 1.00 94.81 102 ALA A O 1
ATOM 876 N N . ASN A 1 103 ? -12.703 -6.732 16.166 1.00 92.31 103 ASN A N 1
ATOM 877 C CA . ASN A 1 103 ? -12.491 -6.737 17.612 1.00 92.31 103 ASN A CA 1
ATOM 878 C C . ASN A 1 103 ? -12.800 -5.371 18.258 1.00 92.31 103 ASN A C 1
ATOM 880 O O . ASN A 1 103 ? -11.968 -4.784 18.939 1.00 92.31 103 ASN A O 1
ATOM 884 N N . GLY A 1 104 ? -13.991 -4.831 17.975 1.00 89.50 104 GLY A N 1
ATOM 885 C CA . GLY A 1 104 ? -14.452 -3.539 18.503 1.00 89.50 104 GLY A CA 1
ATOM 886 C C . GLY A 1 104 ? -13.928 -2.305 17.759 1.00 89.50 104 GLY A C 1
ATOM 887 O O . GLY A 1 104 ? -14.369 -1.195 18.048 1.00 89.50 104 GLY A O 1
ATOM 888 N N . ARG A 1 105 ? -13.031 -2.470 16.778 1.00 91.56 105 ARG A N 1
ATOM 889 C CA . ARG A 1 105 ? -12.547 -1.361 15.946 1.00 91.56 105 ARG A CA 1
ATOM 890 C C . ARG A 1 105 ? -13.523 -0.993 14.839 1.00 91.56 105 ARG A C 1
ATOM 892 O O . ARG A 1 105 ? -14.142 -1.848 14.212 1.00 91.56 105 ARG A O 1
ATOM 899 N N . GLU A 1 106 ? -13.585 0.298 14.541 1.00 95.12 106 GLU A N 1
ATOM 900 C CA . GLU A 1 106 ? -14.308 0.824 13.386 1.00 95.12 106 GLU A CA 1
ATOM 901 C C . GLU A 1 106 ? -13.612 0.405 12.081 1.00 95.12 106 GLU A C 1
ATOM 903 O O . GLU A 1 106 ? -12.432 0.705 11.879 1.00 95.12 106 GLU A O 1
ATOM 908 N N . VAL A 1 107 ? -14.348 -0.252 11.179 1.00 97.81 107 VAL A N 1
ATOM 909 C CA . VAL A 1 107 ? -13.878 -0.575 9.825 1.00 97.81 107 VAL A CA 1
ATOM 910 C C . VAL A 1 107 ? -14.424 0.454 8.841 1.00 97.81 107 VAL A C 1
ATOM 912 O O . VAL A 1 107 ? -15.623 0.490 8.572 1.00 97.81 107 VAL A O 1
ATOM 915 N N . VAL A 1 108 ? -13.538 1.261 8.263 1.00 98.25 108 VAL A N 1
ATOM 916 C CA . VAL A 1 108 ? -13.884 2.300 7.291 1.00 98.25 108 VAL A CA 1
ATOM 917 C C . VAL A 1 108 ? -13.548 1.831 5.883 1.00 98.25 108 VAL A C 1
ATOM 919 O O . VAL A 1 108 ? -12.386 1.580 5.554 1.00 98.25 108 VAL A O 1
ATOM 922 N N . LEU A 1 109 ? -14.574 1.759 5.033 1.00 98.69 109 LEU A N 1
ATOM 923 C CA . LEU A 1 109 ? -14.406 1.523 3.606 1.00 98.69 109 LEU A CA 1
ATOM 924 C C . LEU A 1 109 ? -14.154 2.844 2.872 1.00 98.69 109 LEU A C 1
ATOM 926 O O . LEU A 1 109 ? -14.998 3.737 2.873 1.00 98.69 109 LEU A O 1
ATOM 930 N N . ILE A 1 110 ? -13.016 2.942 2.195 1.00 98.69 110 ILE A N 1
ATOM 931 C CA . ILE A 1 110 ? -12.649 4.073 1.348 1.00 98.69 110 ILE A CA 1
ATOM 932 C C . ILE A 1 110 ? -13.122 3.823 -0.084 1.00 98.69 110 ILE A C 1
ATOM 934 O O . ILE A 1 110 ? -12.790 2.803 -0.697 1.00 98.69 110 ILE A O 1
ATOM 938 N N . THR A 1 111 ? -13.877 4.783 -0.611 1.00 98.38 111 THR A N 1
ATOM 939 C CA . THR A 1 111 ? -14.468 4.797 -1.952 1.00 98.38 111 THR A CA 1
ATOM 940 C C . THR A 1 111 ? -14.094 6.093 -2.678 1.00 98.38 111 THR A C 1
ATOM 942 O O . THR A 1 111 ? -13.610 7.047 -2.065 1.00 98.38 111 THR A O 1
ATOM 945 N N . ASN A 1 112 ? -14.346 6.168 -3.987 1.00 96.38 112 ASN A N 1
ATOM 946 C CA . ASN A 1 112 ? -14.177 7.417 -4.740 1.00 96.38 112 ASN A CA 1
ATOM 947 C C . ASN A 1 112 ? -15.033 8.574 -4.190 1.00 96.38 112 ASN A C 1
ATOM 949 O O . ASN A 1 112 ? -14.660 9.731 -4.344 1.00 96.38 112 ASN A O 1
ATOM 953 N N . GLU A 1 113 ? -16.162 8.273 -3.549 1.00 97.31 113 GLU A N 1
ATOM 954 C CA . GLU A 1 113 ? -17.118 9.274 -3.058 1.00 97.31 113 GLU A CA 1
ATOM 955 C C . GLU A 1 113 ? -16.708 9.865 -1.705 1.00 97.31 113 GLU A C 1
ATOM 957 O O . GLU A 1 113 ? -17.127 10.968 -1.352 1.00 97.31 113 GLU A O 1
ATOM 962 N N . ASN A 1 114 ? -15.923 9.127 -0.911 1.00 97.94 114 ASN A N 1
ATOM 963 C CA . ASN A 1 114 ? -15.594 9.522 0.457 1.00 97.94 114 ASN A CA 1
ATOM 964 C C . ASN A 1 114 ? -14.106 9.789 0.702 1.00 97.94 114 ASN A C 1
ATOM 966 O O . ASN A 1 114 ? -13.789 10.397 1.721 1.00 97.94 114 ASN A O 1
ATOM 970 N N . VAL A 1 115 ? -13.201 9.391 -0.201 1.00 97.75 115 VAL A N 1
ATOM 971 C CA . VAL A 1 115 ? -11.751 9.501 0.029 1.00 97.75 115 VAL A CA 1
ATOM 972 C C . VAL A 1 115 ? -11.313 10.934 0.347 1.00 97.75 115 VAL A C 1
ATOM 974 O O . VAL A 1 115 ? -10.496 11.142 1.245 1.00 97.75 115 VAL A O 1
ATOM 977 N N . GLU A 1 116 ? -11.922 11.933 -0.299 1.00 96.25 116 GLU A N 1
ATOM 978 C CA . GLU A 1 116 ? -11.596 13.351 -0.085 1.00 96.25 116 GLU A CA 1
ATOM 979 C C . GLU A 1 116 ? -12.123 13.929 1.233 1.00 96.25 116 GLU A C 1
ATOM 981 O O . GLU A 1 116 ? -11.709 15.013 1.634 1.00 96.25 116 GLU A O 1
ATOM 986 N N . LYS A 1 117 ? -12.960 13.183 1.967 1.00 97.56 117 LYS A N 1
ATOM 987 C CA . LYS A 1 117 ? -13.325 13.517 3.354 1.00 97.56 117 LYS A CA 1
ATOM 988 C C . LYS A 1 117 ? -12.177 13.238 4.331 1.00 97.56 117 LYS A C 1
ATOM 990 O O . LYS A 1 117 ? -12.166 13.796 5.423 1.00 97.56 117 LYS A O 1
ATOM 995 N N . TYR A 1 118 ? -11.231 12.374 3.950 1.00 96.44 118 TYR A N 1
ATOM 996 C CA . TYR A 1 118 ? -10.103 11.965 4.791 1.00 96.44 118 TYR A CA 1
ATOM 997 C C . TYR A 1 118 ? -8.771 12.537 4.299 1.00 96.44 118 TYR A C 1
ATOM 999 O O . TYR A 1 118 ? -7.939 12.966 5.094 1.00 96.44 118 TYR A O 1
ATOM 1007 N N . ILE A 1 119 ? -8.520 12.534 2.990 1.00 96.69 119 ILE A N 1
ATOM 1008 C CA . ILE A 1 119 ? -7.236 12.984 2.444 1.00 96.69 119 ILE A CA 1
ATOM 1009 C C . ILE A 1 119 ? -7.427 13.854 1.207 1.00 96.69 119 ILE A C 1
ATOM 1011 O O . ILE A 1 119 ? -8.248 13.564 0.343 1.00 96.69 119 ILE A O 1
ATOM 1015 N N . SER A 1 120 ? -6.606 14.895 1.078 1.00 95.31 120 SER A N 1
ATOM 1016 C CA . SER A 1 120 ? -6.518 15.647 -0.172 1.00 95.31 120 SER A CA 1
ATOM 1017 C C . SER A 1 120 ? -5.647 14.881 -1.161 1.00 95.31 120 SER A C 1
ATOM 1019 O O . SER A 1 120 ? -4.488 14.586 -0.866 1.00 95.31 120 SER A O 1
ATOM 1021 N N . ILE A 1 121 ? -6.198 14.558 -2.333 1.00 95.62 121 ILE A N 1
ATOM 1022 C CA . ILE A 1 121 ? -5.439 13.960 -3.434 1.00 95.62 121 ILE A CA 1
ATOM 1023 C C . ILE A 1 121 ? -4.928 15.104 -4.325 1.00 95.62 121 ILE A C 1
ATOM 1025 O O . ILE A 1 121 ? -5.741 15.812 -4.927 1.00 95.62 121 ILE A O 1
ATOM 1029 N N . PRO A 1 122 ? -3.603 15.298 -4.458 1.00 96.50 122 PRO A N 1
ATOM 1030 C CA . PRO A 1 122 ? -3.037 16.344 -5.295 1.00 96.50 122 PRO A CA 1
ATOM 1031 C C . PRO A 1 122 ? -3.556 16.284 -6.731 1.00 96.50 122 PRO A C 1
ATOM 1033 O O . PRO A 1 122 ? -3.645 15.205 -7.324 1.00 96.50 122 PRO A O 1
ATOM 1036 N N . LYS A 1 123 ? -3.815 17.456 -7.323 1.00 96.56 123 LYS A N 1
ATOM 1037 C CA . LYS A 1 123 ? -4.334 17.579 -8.695 1.00 96.56 123 LYS A CA 1
ATOM 1038 C C . LYS A 1 123 ? -3.519 16.762 -9.704 1.00 96.56 123 LYS A C 1
ATOM 1040 O O . LYS A 1 123 ? -4.090 15.994 -10.464 1.00 96.56 123 LYS A O 1
ATOM 1045 N N . PHE A 1 124 ? -2.187 16.813 -9.628 1.00 96.88 124 PHE A N 1
ATOM 1046 C CA . PHE A 1 124 ? -1.323 16.062 -10.546 1.00 96.88 124 PHE A CA 1
ATOM 1047 C C . PHE A 1 124 ? -1.478 14.530 -10.442 1.00 96.88 124 PHE A C 1
ATOM 1049 O O . PHE A 1 124 ? -1.186 13.827 -11.409 1.00 96.88 124 PHE A O 1
ATOM 1056 N N . ILE A 1 125 ? -1.898 13.992 -9.288 1.00 96.38 125 ILE A N 1
ATOM 1057 C CA . ILE A 1 125 ? -2.205 12.561 -9.129 1.00 96.38 125 ILE A CA 1
ATOM 1058 C C . ILE A 1 125 ? -3.554 12.260 -9.777 1.00 96.38 125 ILE A C 1
ATOM 1060 O O . ILE A 1 125 ? -3.640 11.315 -10.559 1.00 96.38 125 ILE A O 1
ATOM 1064 N N . LYS A 1 126 ? -4.576 13.087 -9.514 1.00 95.00 126 LYS A N 1
ATOM 1065 C CA . LYS A 1 126 ? -5.896 12.964 -10.154 1.00 95.00 126 LYS A CA 1
ATOM 1066 C C . LYS A 1 126 ? -5.766 12.983 -11.679 1.00 95.00 126 LYS A C 1
ATOM 1068 O O . LYS A 1 126 ? -6.256 12.078 -12.346 1.00 95.00 126 LYS A O 1
ATOM 1073 N N . ASP A 1 127 ? -5.009 13.937 -12.217 1.00 96.94 127 ASP A N 1
ATOM 1074 C CA . ASP A 1 127 ? -4.769 14.071 -13.655 1.00 96.94 127 ASP A CA 1
ATOM 1075 C C . ASP A 1 127 ? -4.091 12.822 -14.239 1.00 96.94 127 ASP A C 1
ATOM 1077 O O . ASP A 1 127 ? -4.480 12.350 -15.306 1.00 96.94 127 ASP A O 1
ATOM 1081 N N . LYS A 1 128 ? -3.105 12.246 -13.532 1.00 96.44 128 LYS A N 1
ATOM 1082 C CA . LYS A 1 128 ? -2.438 10.994 -13.933 1.00 96.44 128 LYS A CA 1
ATOM 1083 C C . LYS A 1 128 ? -3.369 9.782 -13.906 1.00 96.44 128 LYS A C 1
ATOM 1085 O O . LYS A 1 128 ? -3.193 8.873 -14.709 1.00 96.44 128 LYS A O 1
ATOM 1090 N N . VAL A 1 129 ? -4.324 9.732 -12.984 1.00 95.19 129 VAL A N 1
ATOM 1091 C CA . VAL A 1 129 ? -5.321 8.654 -12.952 1.00 95.19 129 VAL A CA 1
ATOM 1092 C C . VAL A 1 129 ? -6.306 8.820 -14.109 1.00 95.19 129 VAL A C 1
ATOM 1094 O O . VAL A 1 129 ? -6.524 7.878 -14.867 1.00 95.19 129 VAL A O 1
ATOM 1097 N N . ASN A 1 130 ? -6.825 10.034 -14.306 1.00 94.62 130 ASN A N 1
ATOM 1098 C CA . ASN A 1 130 ? -7.812 10.342 -15.343 1.00 94.62 130 ASN A CA 1
ATOM 1099 C C . ASN A 1 130 ? -7.278 10.121 -16.764 1.00 94.62 130 ASN A C 1
ATOM 1101 O O . ASN A 1 130 ? -8.017 9.674 -17.634 1.00 94.62 130 ASN A O 1
ATOM 1105 N N . ASN A 1 131 ? -5.991 10.388 -17.007 1.00 96.06 131 ASN A N 1
ATOM 1106 C CA . ASN A 1 131 ? -5.356 10.144 -18.306 1.00 96.06 131 ASN A CA 1
ATOM 1107 C C . ASN A 1 131 ? -4.742 8.737 -18.452 1.00 96.06 131 ASN A C 1
ATOM 1109 O O . ASN A 1 131 ? -3.988 8.496 -19.395 1.00 96.06 131 ASN A O 1
ATOM 1113 N N . GLY A 1 132 ? -5.011 7.821 -17.515 1.00 93.19 132 GLY A N 1
ATOM 1114 C CA . GLY A 1 132 ? -4.548 6.433 -17.572 1.00 93.19 132 GLY A CA 1
ATOM 1115 C C . GLY A 1 132 ? -3.052 6.220 -17.307 1.00 93.19 132 GLY A C 1
ATOM 1116 O O . GLY A 1 132 ? -2.576 5.090 -17.413 1.00 93.19 132 GLY A O 1
ATOM 1117 N N . LYS A 1 133 ? -2.290 7.256 -16.928 1.00 92.12 133 LYS A N 1
ATOM 1118 C CA . LYS A 1 133 ? -0.866 7.127 -16.548 1.00 92.12 133 LYS A CA 1
ATOM 1119 C C . LYS A 1 133 ? -0.672 6.488 -15.169 1.00 92.12 133 LYS A C 1
ATOM 1121 O O . LYS A 1 133 ? 0.410 5.987 -14.870 1.00 92.12 133 LYS A O 1
ATOM 1126 N N . MET A 1 134 ? -1.696 6.500 -14.318 1.00 93.88 134 MET A N 1
ATOM 1127 C CA . MET A 1 134 ? -1.742 5.796 -13.037 1.00 93.88 134 MET A CA 1
ATOM 1128 C C . MET A 1 134 ? -2.999 4.933 -12.953 1.00 93.88 134 MET A C 1
ATOM 1130 O O . MET A 1 134 ? -4.103 5.397 -13.212 1.00 93.88 134 MET A O 1
ATOM 1134 N N . SER A 1 135 ? -2.835 3.672 -12.552 1.00 94.50 135 SER A N 1
ATOM 1135 C CA . SER A 1 135 ? -3.963 2.779 -12.306 1.00 94.50 135 SER A CA 1
ATOM 1136 C C . SER A 1 135 ? -4.630 3.088 -10.962 1.00 94.50 135 SER A C 1
ATOM 1138 O O . SER A 1 135 ? -4.054 3.741 -10.086 1.00 94.50 135 SER A O 1
ATOM 1140 N N . ARG A 1 136 ? -5.827 2.528 -10.757 1.00 92.44 136 ARG A N 1
ATOM 1141 C CA . ARG A 1 136 ? -6.506 2.536 -9.450 1.00 92.44 136 ARG A CA 1
ATOM 1142 C C . ARG A 1 136 ? -5.657 1.878 -8.357 1.00 92.44 136 ARG A C 1
ATOM 1144 O O . ARG A 1 136 ? -5.725 2.309 -7.214 1.00 92.44 136 ARG A O 1
ATOM 1151 N N . THR A 1 137 ? -4.824 0.893 -8.706 1.00 93.25 137 THR A N 1
ATOM 1152 C CA . THR A 1 137 ? -3.875 0.259 -7.778 1.00 93.25 137 THR A CA 1
ATOM 1153 C C . THR A 1 137 ? -2.824 1.254 -7.293 1.00 93.25 137 THR A C 1
ATOM 1155 O O . T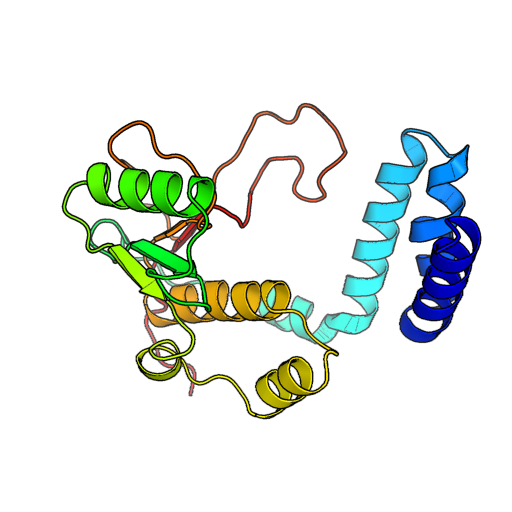HR A 1 137 ? -2.620 1.376 -6.092 1.00 93.25 137 THR A O 1
ATOM 1158 N N . HIS A 1 138 ? -2.229 2.041 -8.197 1.00 95.38 138 HIS A N 1
ATOM 1159 C CA . HIS A 1 138 ? -1.283 3.089 -7.797 1.00 95.38 138 HIS A CA 1
ATOM 1160 C C . HIS A 1 138 ? -1.955 4.166 -6.931 1.00 95.38 138 HIS A C 1
ATOM 1162 O O . HIS A 1 138 ? -1.343 4.692 -6.003 1.00 95.38 138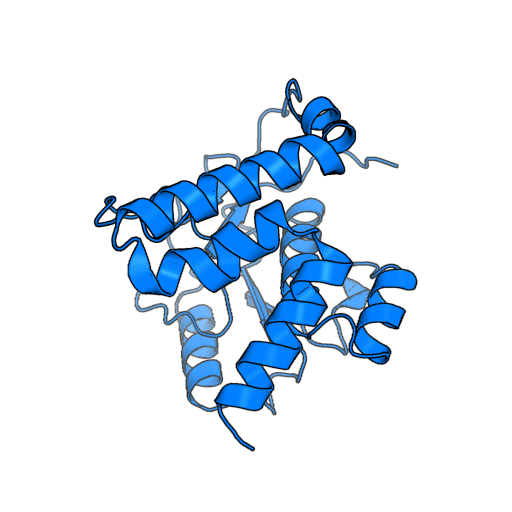 HIS A O 1
ATOM 1168 N N . LEU A 1 139 ? -3.218 4.500 -7.219 1.00 96.81 139 LEU A N 1
ATOM 1169 C CA . LEU A 1 139 ? -3.985 5.423 -6.384 1.00 96.81 139 LEU A CA 1
ATOM 1170 C C . LEU A 1 139 ? -4.253 4.835 -4.988 1.00 96.81 139 LEU A C 1
ATOM 1172 O O . LEU A 1 139 ? -4.091 5.541 -3.997 1.00 96.81 139 LEU A O 1
ATOM 1176 N N . ALA A 1 140 ? -4.604 3.551 -4.891 1.00 96.75 140 ALA A N 1
ATOM 1177 C CA . ALA A 1 140 ? -4.780 2.867 -3.611 1.00 96.75 140 ALA A CA 1
ATOM 1178 C C . ALA A 1 140 ? -3.486 2.852 -2.780 1.00 96.75 140 ALA A C 1
ATOM 1180 O O . ALA A 1 140 ? -3.553 3.043 -1.567 1.00 96.75 140 ALA A O 1
ATOM 1181 N N . ASP A 1 141 ? -2.316 2.719 -3.417 1.00 96.00 141 ASP A N 1
ATOM 1182 C CA . ASP A 1 141 ? -1.023 2.831 -2.731 1.00 96.00 141 ASP A CA 1
ATOM 1183 C C . ASP A 1 141 ? -0.810 4.217 -2.110 1.00 96.00 141 ASP A C 1
ATOM 1185 O O . ASP A 1 141 ? -0.380 4.317 -0.959 1.00 96.00 141 ASP A O 1
ATOM 1189 N N . TYR A 1 142 ? -1.157 5.283 -2.838 1.00 96.75 142 TYR A N 1
ATOM 1190 C CA . TYR A 1 142 ? -1.128 6.646 -2.305 1.00 96.75 142 TYR A CA 1
ATOM 1191 C C . TYR A 1 142 ? -2.094 6.802 -1.121 1.00 96.75 142 TYR A C 1
ATOM 1193 O O . TYR A 1 142 ? -1.685 7.237 -0.046 1.00 96.75 142 TYR A O 1
ATOM 1201 N N . ILE A 1 143 ? -3.352 6.382 -1.297 1.00 97.62 143 ILE A N 1
ATOM 1202 C CA . ILE A 1 143 ? -4.401 6.472 -0.274 1.00 97.62 143 ILE A CA 1
ATOM 1203 C C . ILE A 1 143 ? -3.976 5.756 1.012 1.00 97.62 143 ILE A C 1
ATOM 1205 O O . ILE A 1 143 ? -4.092 6.336 2.091 1.00 97.62 143 ILE A O 1
ATOM 1209 N N . ARG A 1 144 ? -3.439 4.533 0.900 1.00 96.94 144 ARG A N 1
ATOM 1210 C CA . ARG A 1 144 ? -2.953 3.735 2.034 1.00 96.94 144 ARG A CA 1
ATOM 1211 C C . ARG A 1 144 ? -1.974 4.521 2.891 1.00 96.94 144 ARG A C 1
ATOM 1213 O O . ARG A 1 144 ? -2.179 4.667 4.093 1.00 96.94 144 ARG A O 1
ATOM 1220 N N . ILE A 1 145 ? -0.913 5.030 2.270 1.00 95.06 145 ILE A N 1
ATOM 1221 C CA . ILE A 1 145 ? 0.151 5.728 2.993 1.00 95.06 145 ILE A CA 1
ATOM 1222 C C . ILE A 1 145 ? -0.348 7.069 3.540 1.00 95.06 145 ILE A C 1
ATOM 1224 O O . ILE A 1 145 ? -0.006 7.427 4.664 1.00 95.06 145 ILE A O 1
ATOM 1228 N N . SER A 1 146 ? -1.190 7.794 2.800 1.00 95.44 146 SER A N 1
ATOM 1229 C CA . SER A 1 146 ? -1.761 9.066 3.254 1.00 95.44 146 SER A CA 1
ATOM 1230 C C . SER A 1 146 ? -2.699 8.909 4.453 1.00 95.44 146 SER A C 1
ATOM 1232 O O . SER A 1 146 ? -2.614 9.702 5.390 1.00 95.44 146 SER A O 1
ATOM 1234 N N . LEU A 1 147 ? -3.559 7.886 4.462 1.00 95.44 147 LEU A N 1
ATOM 1235 C CA . LEU A 1 147 ? -4.441 7.600 5.597 1.00 95.44 147 LEU A CA 1
ATOM 1236 C C . LEU A 1 147 ? -3.638 7.216 6.835 1.00 95.44 147 LEU A C 1
ATOM 1238 O O . LEU A 1 147 ? -3.837 7.802 7.897 1.00 95.44 147 LEU A O 1
ATOM 1242 N N . LEU A 1 148 ? -2.694 6.285 6.683 1.00 92.94 148 LEU A N 1
ATOM 1243 C CA . LEU A 1 148 ? -1.842 5.836 7.780 1.00 92.94 148 LEU A CA 1
ATOM 1244 C C . LEU A 1 148 ? -1.005 6.987 8.351 1.00 92.94 148 LEU A C 1
ATOM 1246 O O . LEU A 1 148 ? -0.968 7.173 9.563 1.00 92.94 148 LEU A O 1
ATOM 1250 N N . LYS A 1 149 ? -0.421 7.836 7.497 1.00 89.62 149 LYS A N 1
ATOM 1251 C CA . LYS A 1 149 ? 0.309 9.031 7.943 1.00 89.62 149 LYS A CA 1
ATOM 1252 C C . LYS A 1 149 ? -0.569 9.962 8.792 1.00 89.62 149 LYS A C 1
ATOM 1254 O O . LYS A 1 149 ? -0.129 10.416 9.846 1.00 89.62 149 LYS A O 1
ATOM 1259 N N . ASN A 1 150 ? -1.778 10.269 8.319 1.00 89.94 150 ASN A N 1
ATOM 1260 C CA . ASN A 1 150 ? -2.625 11.308 8.911 1.00 89.94 150 ASN A CA 1
ATOM 1261 C C . ASN A 1 150 ? -3.428 10.820 10.126 1.00 89.94 150 ASN A C 1
ATOM 1263 O O . ASN A 1 150 ? -3.688 11.598 11.040 1.00 89.94 150 ASN A O 1
ATOM 1267 N N . TYR A 1 151 ? -3.837 9.551 10.135 1.00 90.94 151 TYR A N 1
ATOM 1268 C CA . TYR A 1 151 ? -4.783 9.009 11.117 1.00 90.94 151 TYR A CA 1
ATOM 1269 C C . TYR A 1 151 ? -4.250 7.803 11.891 1.00 90.94 151 TYR A C 1
ATOM 1271 O O . TYR A 1 151 ? -4.841 7.428 12.910 1.00 90.94 151 TYR A O 1
ATOM 1279 N N . GLY A 1 152 ? -3.147 7.207 11.435 1.00 91.00 152 GLY A N 1
ATOM 1280 C CA . GLY A 1 152 ? -2.685 5.912 11.912 1.00 91.00 152 GLY A CA 1
ATOM 1281 C C . GLY A 1 152 ? -3.724 4.816 11.680 1.00 91.00 152 GLY A C 1
ATOM 1282 O O . GLY A 1 152 ? -4.570 4.896 10.782 1.00 91.00 152 GLY A O 1
ATOM 1283 N N . GLY A 1 153 ? -3.680 3.802 12.536 1.00 92.31 153 GLY A N 1
ATOM 1284 C CA . GLY A 1 153 ? -4.565 2.647 12.470 1.00 92.31 153 GLY A CA 1
ATOM 1285 C C . GLY A 1 153 ? -4.003 1.549 11.592 1.00 92.31 153 GLY A C 1
ATOM 1286 O O . GLY A 1 153 ? -2.789 1.438 11.438 1.00 92.31 153 GLY A O 1
ATOM 1287 N N . LEU A 1 154 ? -4.891 0.714 11.065 1.00 94.31 154 LEU A N 1
ATOM 1288 C CA . LEU A 1 154 ? -4.535 -0.497 10.342 1.00 94.31 154 LEU A CA 1
ATOM 1289 C C . LEU A 1 154 ? -5.112 -0.452 8.936 1.00 94.31 154 LEU A C 1
ATOM 1291 O O . LEU A 1 154 ? -6.315 -0.354 8.762 1.00 94.31 154 LEU A O 1
ATOM 1295 N N . TRP A 1 155 ? -4.274 -0.572 7.925 1.00 96.69 155 TRP A N 1
ATOM 1296 C CA . TRP A 1 155 ? -4.699 -0.861 6.570 1.00 96.69 155 TRP A CA 1
ATOM 1297 C C . TRP A 1 155 ? -4.779 -2.368 6.348 1.00 96.69 155 TRP A C 1
ATOM 1299 O O . TRP A 1 155 ? -3.834 -3.088 6.679 1.00 96.69 155 TRP A O 1
ATOM 1309 N N . ILE A 1 156 ? -5.857 -2.817 5.705 1.00 97.19 156 ILE A N 1
ATOM 1310 C CA . ILE A 1 156 ? -6.007 -4.178 5.189 1.00 97.19 156 ILE A CA 1
ATOM 1311 C C . ILE A 1 156 ? -6.483 -4.099 3.732 1.00 97.19 156 ILE A C 1
ATOM 1313 O O . ILE A 1 156 ? -7.511 -3.488 3.435 1.00 97.19 156 ILE A O 1
ATOM 1317 N N . ASP A 1 157 ? -5.739 -4.716 2.810 1.00 97.56 157 ASP A N 1
ATOM 1318 C CA . ASP A 1 157 ? -6.164 -4.842 1.413 1.00 97.56 157 ASP A CA 1
ATOM 1319 C C . ASP A 1 157 ? -7.513 -5.578 1.325 1.00 97.56 157 ASP A C 1
ATOM 1321 O O . ASP A 1 157 ? -7.757 -6.564 2.020 1.00 97.56 157 ASP A O 1
ATOM 1325 N N . ALA A 1 158 ? -8.387 -5.132 0.419 1.00 97.31 158 ALA A N 1
ATOM 1326 C CA . ALA A 1 158 ? -9.768 -5.615 0.331 1.00 97.31 158 ALA A CA 1
ATOM 1327 C C . ALA A 1 158 ? -9.908 -7.105 -0.049 1.00 97.31 158 ALA A C 1
ATOM 1329 O O . ALA A 1 158 ? -11.000 -7.656 0.033 1.00 97.31 158 ALA A O 1
ATOM 1330 N N . THR A 1 159 ? -8.821 -7.760 -0.461 1.00 96.81 159 THR A N 1
ATOM 1331 C CA . THR A 1 159 ? -8.767 -9.191 -0.799 1.00 96.81 159 THR A CA 1
ATOM 1332 C C . THR A 1 159 ? -8.151 -10.052 0.306 1.00 96.81 159 THR A C 1
ATOM 1334 O O . THR A 1 159 ? -7.822 -11.211 0.063 1.00 96.81 159 THR A O 1
ATOM 1337 N N . VAL A 1 160 ? -7.934 -9.508 1.507 1.00 97.50 160 VAL A N 1
ATOM 1338 C CA . VAL A 1 160 ? -7.442 -10.291 2.645 1.00 97.50 160 VAL A CA 1
ATOM 1339 C C . VAL A 1 160 ? -8.612 -10.941 3.376 1.00 97.50 160 VAL A C 1
ATOM 1341 O O . VAL A 1 160 ? -9.513 -10.260 3.862 1.00 97.50 160 VAL A O 1
ATOM 1344 N N . LEU A 1 161 ? -8.578 -12.269 3.482 1.00 97.94 161 LEU A N 1
ATOM 1345 C CA . LEU A 1 161 ? -9.478 -13.027 4.345 1.00 97.94 161 LEU A CA 1
ATOM 1346 C C . LEU A 1 161 ? -8.950 -13.008 5.785 1.00 97.94 161 LEU A C 1
ATOM 1348 O O . LEU A 1 161 ? -7.808 -13.393 6.033 1.00 97.94 161 LEU A O 1
ATOM 1352 N N . VAL A 1 162 ? -9.792 -12.589 6.725 1.00 97.06 162 VAL A N 1
ATOM 1353 C CA . VAL A 1 162 ? -9.499 -12.585 8.160 1.00 97.06 162 VAL A CA 1
ATOM 1354 C C . VAL A 1 162 ? -10.344 -13.663 8.828 1.00 97.06 162 VAL A C 1
ATOM 1356 O O . VAL A 1 162 ? -11.569 -13.619 8.769 1.00 97.06 162 VAL A O 1
ATOM 1359 N N . THR A 1 163 ? -9.690 -14.645 9.443 1.00 96.81 163 THR A N 1
ATOM 1360 C CA . THR A 1 163 ? -10.347 -15.847 9.985 1.00 96.81 163 THR A CA 1
ATOM 1361 C C . THR A 1 163 ? -10.471 -15.854 11.507 1.00 96.81 163 THR A C 1
ATOM 1363 O O . THR A 1 163 ? -11.072 -16.773 12.049 1.00 96.81 163 THR A O 1
ATOM 1366 N N . ASP A 1 164 ? -9.898 -14.864 12.192 1.00 96.06 164 ASP A N 1
ATOM 1367 C CA . ASP A 1 164 ? -9.950 -14.719 13.649 1.00 96.06 164 ASP A CA 1
ATOM 1368 C C . ASP A 1 164 ? -9.852 -13.235 14.026 1.00 96.06 164 ASP A C 1
ATOM 1370 O O . ASP A 1 164 ? -9.431 -12.408 13.207 1.00 96.06 164 ASP A O 1
ATOM 1374 N N . LYS A 1 165 ? -10.224 -12.900 15.264 1.00 94.75 165 LYS A N 1
ATOM 1375 C CA . LYS A 1 165 ? -10.164 -11.554 15.830 1.00 94.75 165 LYS A CA 1
ATOM 1376 C C . LYS A 1 165 ? -8.801 -10.936 15.565 1.00 94.75 165 LYS A C 1
ATOM 1378 O O . LYS A 1 165 ? -7.755 -11.481 15.921 1.00 94.75 165 LYS A O 1
ATOM 1383 N N . ILE A 1 166 ? -8.818 -9.746 14.979 1.00 91.75 166 ILE A N 1
ATOM 1384 C CA . ILE A 1 166 ? -7.602 -8.990 14.734 1.00 91.75 166 ILE A CA 1
ATOM 1385 C C . ILE A 1 166 ? -7.095 -8.532 16.105 1.00 91.75 166 ILE A C 1
ATOM 1387 O O . ILE A 1 166 ? -7.660 -7.625 16.714 1.00 91.75 166 ILE A O 1
ATOM 1391 N N . ASN A 1 167 ? -6.028 -9.171 16.576 1.00 86.19 167 ASN A N 1
ATOM 1392 C CA . ASN A 1 167 ? -5.317 -8.869 17.815 1.00 86.19 167 ASN A CA 1
ATOM 1393 C C . ASN A 1 167 ? -3.869 -8.556 17.443 1.00 86.19 167 ASN A C 1
ATOM 1395 O O . ASN A 1 167 ? -3.028 -9.448 17.353 1.00 86.19 167 ASN A O 1
ATOM 1399 N N . ILE A 1 168 ? -3.599 -7.294 17.122 1.00 80.00 168 ILE A N 1
ATOM 1400 C CA . ILE A 1 168 ? -2.264 -6.854 16.715 1.00 80.00 168 ILE A CA 1
ATOM 1401 C C . ILE A 1 168 ? -1.626 -6.175 17.914 1.00 80.00 168 ILE A C 1
ATOM 1403 O O . ILE A 1 168 ? -2.268 -5.345 18.550 1.00 80.00 168 ILE A O 1
ATOM 1407 N N . ASP A 1 169 ? -0.366 -6.508 18.200 1.00 70.75 169 ASP A N 1
ATOM 1408 C CA . ASP A 1 169 ? 0.416 -5.775 19.189 1.00 70.75 169 ASP A CA 1
ATOM 1409 C C . ASP A 1 169 ? 0.695 -4.362 18.668 1.00 70.75 169 ASP A C 1
ATOM 1411 O O . ASP A 1 169 ? 1.647 -4.101 17.928 1.00 70.75 169 ASP A O 1
ATOM 1415 N N . CYS A 1 170 ? -0.194 -3.447 19.031 1.00 67.25 170 CYS A N 1
ATOM 1416 C CA . CYS A 1 170 ? -0.127 -2.061 18.617 1.00 67.25 170 CYS A CA 1
ATOM 1417 C C . CYS A 1 170 ? 0.812 -1.241 19.514 1.00 67.25 170 CYS A C 1
ATOM 1419 O O . CYS A 1 170 ? 0.716 -0.018 19.488 1.00 67.25 170 CYS A O 1
ATOM 1421 N N . LYS A 1 171 ? 1.675 -1.857 20.342 1.00 65.19 171 LYS A N 1
ATOM 1422 C CA . LYS A 1 171 ? 2.666 -1.138 21.169 1.00 65.19 171 LYS A CA 1
ATOM 1423 C C . LYS A 1 171 ? 3.841 -0.592 20.357 1.00 65.19 171 LYS A C 1
ATOM 1425 O O . LYS A 1 171 ? 4.521 0.318 20.818 1.00 65.19 171 LYS A O 1
ATOM 1430 N N . LEU A 1 172 ? 4.088 -1.136 19.164 1.00 71.12 172 LEU A N 1
ATOM 1431 C CA . LEU A 1 172 ? 5.127 -0.644 18.260 1.00 71.12 172 LEU A CA 1
ATOM 1432 C C . LEU A 1 172 ? 4.599 0.487 17.351 1.00 71.12 172 L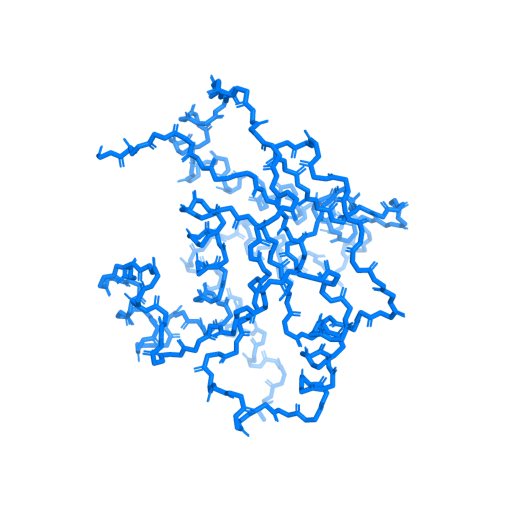EU A C 1
ATOM 1434 O O . LEU A 1 172 ? 3.432 0.449 16.958 1.00 71.12 172 LEU A O 1
ATOM 1438 N N . PRO A 1 173 ? 5.463 1.437 16.928 1.00 77.38 173 PRO A N 1
ATOM 1439 C CA . PRO A 1 173 ? 5.099 2.549 16.033 1.00 77.38 173 PRO A CA 1
ATOM 1440 C C . PRO A 1 173 ? 4.487 2.122 14.709 1.00 77.38 173 PRO A C 1
ATOM 1442 O O . PRO A 1 173 ? 3.806 2.890 14.029 1.00 77.38 173 PRO A O 1
ATOM 1445 N N . PHE A 1 174 ? 4.860 0.921 14.290 1.00 85.62 174 PHE A N 1
ATOM 1446 C CA . PHE A 1 174 ? 4.646 0.403 12.965 1.00 85.62 174 PHE A CA 1
ATOM 1447 C C . PHE A 1 174 ? 4.468 -1.104 13.053 1.00 85.62 174 PHE A C 1
ATOM 1449 O O . PHE A 1 174 ? 5.216 -1.805 13.736 1.00 85.62 174 PHE A O 1
ATOM 1456 N N . PHE A 1 175 ? 3.493 -1.595 12.308 1.00 88.62 175 PHE A N 1
ATOM 1457 C CA . PHE A 1 175 ? 3.175 -2.995 12.173 1.00 88.62 175 PHE A CA 1
ATOM 1458 C C . PHE A 1 175 ? 3.126 -3.366 10.699 1.00 88.62 175 PHE A C 1
ATOM 1460 O O . PHE A 1 175 ? 2.610 -2.640 9.853 1.00 88.62 175 PHE A O 1
ATOM 1467 N N . SER A 1 176 ? 3.632 -4.550 10.403 1.00 91.44 176 SER A N 1
ATOM 1468 C CA . SER A 1 176 ? 3.478 -5.203 9.117 1.00 91.44 176 SER A CA 1
ATOM 1469 C C . SER A 1 176 ? 3.527 -6.699 9.357 1.00 91.44 176 SER A C 1
ATOM 1471 O O . SER A 1 176 ? 4.244 -7.174 10.241 1.00 91.44 176 SER A O 1
ATOM 1473 N N . ILE A 1 177 ? 2.845 -7.461 8.506 1.00 89.06 177 ILE A N 1
ATOM 1474 C CA . ILE A 1 177 ? 3.030 -8.910 8.491 1.00 89.06 177 ILE A CA 1
ATOM 1475 C C . ILE A 1 177 ? 4.450 -9.227 8.024 1.00 89.06 177 ILE A C 1
ATOM 1477 O O . ILE A 1 177 ? 4.933 -8.663 7.038 1.00 89.06 177 ILE A O 1
ATOM 1481 N N . LYS A 1 178 ? 5.094 -10.151 8.737 1.00 88.75 178 LYS A N 1
ATOM 1482 C CA . LYS A 1 178 ? 6.357 -10.782 8.360 1.00 88.75 178 LYS A CA 1
ATOM 1483 C C . LYS A 1 178 ? 6.148 -12.286 8.234 1.00 88.75 178 LYS A C 1
ATOM 1485 O O . LYS A 1 178 ? 5.355 -12.865 8.971 1.00 88.75 178 LYS A O 1
ATOM 1490 N N . GLN A 1 179 ? 6.871 -12.912 7.323 1.00 86.75 179 GLN A N 1
ATOM 1491 C CA . GLN A 1 179 ? 6.892 -14.360 7.150 1.00 86.75 179 GLN A CA 1
ATOM 1492 C C . GLN A 1 179 ? 8.333 -14.859 7.224 1.00 86.75 179 GLN A C 1
ATOM 1494 O O . GLN A 1 179 ? 9.288 -14.085 7.104 1.00 86.75 179 GLN A O 1
ATOM 1499 N N . LYS A 1 180 ? 8.497 -16.167 7.436 1.00 88.19 180 LYS A N 1
ATOM 1500 C CA . LYS A 1 180 ? 9.812 -16.795 7.336 1.00 88.19 180 LYS A CA 1
ATOM 1501 C C . LYS A 1 180 ? 10.305 -16.632 5.893 1.00 88.19 180 LYS A C 1
ATOM 1503 O O . LYS A 1 180 ? 9.549 -16.954 4.979 1.00 88.19 180 LYS A O 1
ATOM 1508 N N . PRO A 1 181 ? 11.538 -16.152 5.666 1.00 86.00 181 PRO A N 1
ATOM 1509 C CA . PRO A 1 181 ? 12.082 -16.090 4.321 1.00 86.00 181 PRO A CA 1
ATOM 1510 C C . PRO A 1 181 ? 12.137 -17.498 3.724 1.00 86.00 181 PRO A C 1
ATOM 1512 O O . PRO A 1 181 ? 12.883 -18.346 4.213 1.00 86.00 181 PRO A O 1
ATOM 1515 N N . ASP A 1 182 ? 11.338 -17.746 2.691 1.00 82.44 182 ASP A N 1
ATOM 1516 C CA . ASP A 1 182 ? 11.321 -19.019 1.959 1.00 82.44 182 ASP A CA 1
ATOM 1517 C C . ASP A 1 182 ? 11.980 -18.901 0.572 1.00 82.44 182 ASP A C 1
ATOM 1519 O O . ASP A 1 182 ? 12.323 -19.901 -0.058 1.00 82.44 182 ASP A O 1
ATOM 1523 N N . SER A 1 183 ? 12.212 -17.671 0.100 1.00 82.44 183 SER A N 1
ATOM 1524 C CA . SER A 1 183 ? 12.787 -17.404 -1.213 1.00 82.44 183 SER A CA 1
ATOM 1525 C C . SER A 1 183 ? 13.442 -16.019 -1.312 1.00 82.44 183 SER A C 1
ATOM 1527 O O . SER A 1 183 ? 13.467 -15.225 -0.371 1.00 82.44 183 SER A O 1
ATOM 1529 N N . ILE A 1 184 ? 13.955 -15.703 -2.504 1.00 81.69 184 ILE A N 1
ATOM 153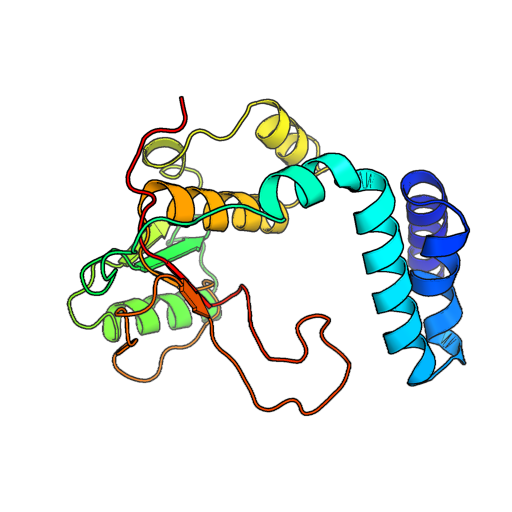0 C CA . ILE A 1 184 ? 14.491 -14.381 -2.863 1.00 81.69 184 ILE A CA 1
ATOM 1531 C C . ILE A 1 184 ? 13.538 -13.572 -3.757 1.00 81.69 184 ILE A C 1
ATOM 1533 O O . ILE A 1 184 ? 13.954 -12.567 -4.334 1.00 81.69 184 ILE A O 1
ATOM 1537 N N . HIS A 1 185 ? 12.286 -14.015 -3.927 1.00 84.31 185 HIS A N 1
ATOM 1538 C CA . HIS A 1 185 ? 11.333 -13.415 -4.865 1.00 84.31 185 HIS A CA 1
ATOM 1539 C C . HIS A 1 185 ? 10.943 -11.981 -4.497 1.00 84.31 185 HIS A C 1
ATOM 1541 O O . HIS A 1 185 ? 10.797 -11.150 -5.396 1.00 84.31 185 HIS A O 1
ATOM 1547 N N . PHE A 1 186 ? 10.823 -11.673 -3.204 1.00 87.38 186 PHE A N 1
ATOM 1548 C CA . PHE A 1 186 ? 10.451 -10.343 -2.725 1.00 87.38 186 PHE A CA 1
ATOM 1549 C C . PHE A 1 186 ? 11.662 -9.536 -2.262 1.00 87.38 186 PHE A C 1
ATOM 1551 O O . PHE A 1 186 ? 12.522 -10.025 -1.529 1.00 87.38 186 PHE A O 1
ATOM 1558 N N . VAL A 1 187 ? 11.684 -8.247 -2.612 1.00 87.19 187 VAL A N 1
ATOM 1559 C CA . VAL A 1 187 ? 12.726 -7.301 -2.171 1.00 87.19 187 VAL A CA 1
ATOM 1560 C C . VAL A 1 187 ? 12.755 -7.156 -0.645 1.00 87.19 187 VAL A C 1
ATOM 1562 O O . VAL A 1 187 ? 13.831 -6.985 -0.071 1.00 87.19 187 VAL A O 1
ATOM 1565 N N . SER A 1 188 ? 11.598 -7.262 0.019 1.00 88.50 188 SER A N 1
ATOM 1566 C CA . SER A 1 188 ? 11.487 -7.201 1.483 1.00 88.50 188 SER A CA 1
ATOM 1567 C C . SER A 1 188 ? 12.106 -8.412 2.185 1.00 88.50 188 SER A C 1
ATOM 1569 O O . SER A 1 188 ? 12.366 -8.346 3.388 1.00 88.50 188 SER A O 1
ATOM 1571 N N . GLN A 1 189 ? 12.374 -9.499 1.447 1.00 88.75 189 GLN A N 1
ATOM 1572 C CA . GLN A 1 189 ? 12.742 -10.803 1.997 1.00 88.75 189 GLN A CA 1
ATOM 1573 C C . GLN A 1 189 ? 11.748 -11.251 3.074 1.00 88.75 189 GLN A C 1
ATOM 1575 O O . GLN A 1 189 ? 12.152 -11.688 4.145 1.00 88.75 189 GLN A O 1
ATOM 1580 N N . TYR A 1 190 ? 10.447 -11.090 2.809 1.00 90.19 190 TYR A N 1
ATOM 1581 C CA . TYR A 1 190 ? 9.365 -11.514 3.708 1.00 90.19 190 TYR A CA 1
ATOM 1582 C C . TYR A 1 190 ? 9.316 -10.778 5.054 1.00 90.19 190 TYR A C 1
ATOM 1584 O O . TYR A 1 190 ? 8.470 -11.078 5.889 1.00 90.19 190 TYR A O 1
ATOM 1592 N N . ARG A 1 191 ? 10.178 -9.779 5.276 1.00 89.44 191 ARG A N 1
ATOM 1593 C CA . ARG A 1 191 ? 10.242 -9.033 6.543 1.00 89.44 191 ARG A CA 1
ATOM 1594 C C . ARG A 1 191 ? 9.103 -8.036 6.722 1.00 89.44 191 ARG A C 1
ATOM 1596 O O . ARG A 1 191 ? 8.852 -7.613 7.843 1.00 89.44 191 ARG A O 1
ATOM 1603 N N . TRP A 1 192 ? 8.460 -7.645 5.628 1.00 90.81 192 TRP A N 1
ATOM 1604 C CA . TRP A 1 192 ? 7.296 -6.769 5.617 1.00 90.81 192 TRP A CA 1
ATOM 1605 C C . TRP A 1 192 ? 6.482 -6.972 4.336 1.00 90.81 192 TRP A C 1
ATOM 1607 O O . TRP A 1 192 ? 7.000 -7.452 3.317 1.00 90.81 192 TRP A O 1
ATOM 1617 N N . ALA A 1 193 ? 5.219 -6.569 4.403 1.00 91.50 193 ALA A N 1
ATOM 1618 C CA . ALA A 1 193 ? 4.210 -6.672 3.370 1.00 91.50 193 ALA A CA 1
ATOM 1619 C C . ALA A 1 193 ? 3.290 -5.449 3.437 1.00 91.50 193 ALA A C 1
ATOM 1621 O O . ALA A 1 193 ? 2.866 -5.045 4.510 1.00 91.50 193 ALA A O 1
ATOM 1622 N N . VAL A 1 194 ? 2.966 -4.861 2.287 1.00 92.25 194 VAL A N 1
ATOM 1623 C CA . VAL A 1 194 ? 2.195 -3.601 2.238 1.00 92.25 194 VAL A CA 1
ATOM 1624 C C . VAL A 1 194 ? 0.683 -3.802 2.245 1.00 92.25 194 VAL A C 1
ATOM 1626 O O . VAL A 1 194 ? -0.054 -2.847 2.467 1.00 92.25 194 VAL A O 1
ATOM 1629 N N . TRP A 1 195 ? 0.222 -5.033 2.018 1.00 93.50 195 TRP A N 1
ATOM 1630 C CA . TRP A 1 195 ? -1.202 -5.374 2.015 1.00 93.50 195 TRP A CA 1
ATOM 1631 C C . TRP A 1 195 ? -1.815 -5.414 3.420 1.00 93.50 195 TRP A C 1
ATOM 1633 O O . TRP A 1 195 ? -3.034 -5.332 3.546 1.00 93.50 195 TRP A O 1
ATOM 1643 N N . ILE A 1 196 ? -0.990 -5.494 4.472 1.00 94.12 196 ILE A N 1
ATOM 1644 C CA . ILE A 1 196 ? -1.387 -5.199 5.854 1.00 94.12 196 ILE A CA 1
ATOM 1645 C C . ILE A 1 196 ? -0.311 -4.329 6.496 1.00 94.12 196 ILE A C 1
ATOM 1647 O O . ILE A 1 196 ? 0.805 -4.792 6.724 1.00 94.12 196 ILE A O 1
ATOM 1651 N N . LEU A 1 197 ? -0.672 -3.089 6.819 1.00 93.31 197 LEU A N 1
ATOM 1652 C CA . LEU A 1 197 ? 0.212 -2.109 7.447 1.00 93.31 197 LEU A CA 1
ATOM 1653 C C . LEU A 1 197 ? -0.511 -1.426 8.594 1.00 93.31 197 LEU A C 1
ATOM 1655 O O . LEU A 1 197 ? -1.608 -0.920 8.403 1.00 93.31 197 LEU A O 1
ATOM 1659 N N . GLY A 1 198 ? 0.111 -1.368 9.761 1.00 91.56 198 GLY A N 1
ATOM 1660 C CA . GLY A 1 198 ? -0.361 -0.567 10.880 1.00 91.56 198 GLY A CA 1
ATOM 1661 C C . GLY A 1 198 ? 0.653 0.505 11.229 1.00 91.56 198 GLY A C 1
ATOM 1662 O O . GLY A 1 198 ? 1.855 0.280 11.100 1.00 91.56 198 GLY A O 1
ATOM 1663 N N . CYS A 1 199 ? 0.198 1.667 11.673 1.00 88.69 199 CYS A N 1
ATOM 1664 C CA . CYS A 1 199 ? 1.090 2.613 12.324 1.00 88.69 199 CYS A CA 1
ATOM 1665 C C . CYS A 1 199 ? 0.346 3.545 13.266 1.00 88.69 199 CYS A C 1
ATOM 1667 O O . CYS A 1 199 ? -0.864 3.771 13.167 1.00 88.69 199 CYS A O 1
ATOM 1669 N N . SER A 1 200 ? 1.113 4.137 14.161 1.00 84.19 200 SER A N 1
ATOM 1670 C CA . SER A 1 200 ? 0.681 5.268 14.963 1.00 84.19 200 SER A CA 1
ATOM 1671 C C . SER A 1 200 ? 0.522 6.504 14.074 1.00 84.19 200 SER A C 1
ATOM 1673 O O . SER A 1 200 ? 1.295 6.676 13.125 1.00 84.19 200 SER A O 1
ATOM 1675 N N . PRO A 1 201 ? -0.464 7.379 14.336 1.00 75.56 201 PRO A N 1
ATOM 1676 C CA . PRO A 1 201 ? -0.539 8.655 13.635 1.00 75.56 201 PRO A CA 1
ATOM 1677 C C . PRO A 1 201 ? 0.711 9.490 13.933 1.00 75.56 201 PRO A C 1
ATOM 1679 O O . PRO A 1 201 ? 1.247 9.437 15.043 1.00 75.56 201 PRO A O 1
ATOM 1682 N N . GLN A 1 202 ? 1.152 10.305 12.973 1.00 69.62 202 GLN A N 1
ATOM 1683 C CA . GLN A 1 202 ? 2.173 11.308 13.272 1.00 69.62 202 GLN A CA 1
ATOM 1684 C C . GLN A 1 202 ? 1.600 12.364 14.225 1.00 69.62 202 GLN A C 1
ATOM 1686 O O . GLN A 1 202 ? 0.606 13.024 13.922 1.00 69.62 202 GLN A O 1
ATOM 1691 N N . ILE A 1 203 ? 2.246 12.537 15.379 1.00 55.62 203 ILE A N 1
ATOM 1692 C CA . ILE A 1 203 ? 1.974 13.645 16.295 1.00 55.62 203 ILE A CA 1
ATOM 1693 C C . ILE A 1 203 ? 2.755 14.853 15.770 1.00 55.62 203 ILE A C 1
ATOM 1695 O O . ILE A 1 203 ? 3.976 14.898 15.875 1.00 55.62 203 ILE A O 1
ATOM 1699 N N . GLY A 1 204 ? 2.049 15.807 15.163 1.00 49.28 204 GLY A N 1
ATOM 1700 C CA . GLY A 1 204 ? 2.623 17.056 14.653 1.00 49.28 204 GLY A CA 1
ATOM 1701 C C . GLY A 1 204 ? 2.282 17.298 13.184 1.00 49.28 204 GLY A C 1
ATOM 1702 O O . GLY A 1 204 ? 2.630 16.510 12.306 1.00 49.28 204 GLY A O 1
ATOM 1703 N N . LYS A 1 205 ? 1.589 18.408 12.905 1.00 32.47 205 LYS A N 1
ATOM 1704 C CA . LYS A 1 205 ? 1.382 18.888 11.535 1.00 32.47 205 LYS A CA 1
ATOM 1705 C C . LYS A 1 205 ? 2.745 19.258 10.951 1.00 32.47 205 LYS A C 1
ATOM 1707 O O . LYS A 1 205 ? 3.354 20.222 11.398 1.00 32.47 205 LYS A O 1
ATOM 1712 N N . ILE A 1 206 ? 3.198 18.533 9.934 1.00 37.88 206 ILE A N 1
ATOM 1713 C CA . ILE A 1 206 ? 4.173 19.092 8.995 1.00 37.88 206 ILE A CA 1
ATOM 1714 C C . ILE A 1 206 ? 3.348 19.969 8.052 1.00 37.88 206 ILE A C 1
ATOM 1716 O O . ILE A 1 206 ? 2.721 19.444 7.128 1.00 37.88 206 ILE A O 1
ATOM 1720 N N . LEU A 1 207 ? 3.247 21.256 8.399 1.00 33.31 207 LEU A N 1
ATOM 1721 C CA . LEU A 1 207 ? 2.806 22.316 7.491 1.00 33.31 207 LEU A CA 1
ATOM 1722 C C . LEU A 1 207 ? 3.875 22.524 6.412 1.00 33.31 207 LEU A C 1
ATOM 1724 O O . LEU A 1 207 ? 5.074 22.502 6.774 1.00 33.31 207 LEU A O 1
#